Protein AF-A0A916EFY8-F1 (afdb_monomer_lite)

Foldseek 3Di:
DDDDDPPPPPPPPPFKFWWWKQFLDDDIDTDIDGVQVCRLCVSQVEPDKDWAFFDDVPFGKIKIHHPCQVVVVAHFRPLVQLLCCQGVLAPSVDTGGGMMIIGTPVDNDDPVNSVVSSVHRDPQPDVVNLCVLLVVLLVVVLVVVVVVVVPDPPVLVVLAVVAQEAEEEEEQDDPPDPVPVVVPVVPWVFEDEDDPPDAQDERSRTNYYYYYLLCLLSYDQDPLVVLLSHAYEYEYEAVSSSSRDCSCVVPPSSSNSVSSRLLSYPYYHYDDDDDDPPCVVVSVVSVD

Structure (mmCIF, N/CA/C/O backbone):
data_AF-A0A916EFY8-F1
#
_entry.id   AF-A0A916EFY8-F1
#
loop_
_atom_site.group_PDB
_atom_site.id
_atom_site.type_symbol
_atom_site.label_atom_id
_atom_site.label_alt_id
_atom_site.label_comp_id
_atom_site.label_asym_id
_atom_site.label_entity_id
_atom_site.label_seq_id
_atom_site.pdbx_PDB_ins_code
_atom_site.Cartn_x
_atom_site.Cartn_y
_atom_site.Cartn_z
_atom_site.occupancy
_atom_site.B_iso_or_equiv
_atom_site.auth_seq_id
_atom_site.auth_comp_id
_atom_site.auth_asym_id
_atom_site.auth_atom_id
_atom_site.pdbx_PDB_model_num
ATOM 1 N N . MET A 1 1 ? -34.488 -37.946 -18.865 1.00 33.56 1 MET A N 1
ATOM 2 C CA . MET A 1 1 ? -33.241 -37.955 -18.079 1.00 33.56 1 MET A CA 1
ATOM 3 C C . MET A 1 1 ? -33.132 -36.604 -17.420 1.00 33.56 1 MET A C 1
ATOM 5 O O . MET A 1 1 ? -32.864 -35.615 -18.088 1.00 33.56 1 MET A O 1
ATOM 9 N N . GLU A 1 2 ? -33.486 -36.579 -16.144 1.00 28.75 2 GLU A N 1
ATOM 10 C CA . GLU A 1 2 ? -33.281 -35.453 -15.248 1.00 28.75 2 GLU A CA 1
ATOM 11 C C . GLU A 1 2 ? -31.778 -35.284 -15.023 1.00 28.75 2 GLU A C 1
ATOM 13 O O . GLU A 1 2 ? -31.093 -36.241 -14.669 1.00 28.75 2 GLU A O 1
ATOM 18 N N . PHE A 1 3 ? -31.271 -34.071 -15.217 1.00 25.33 3 PHE A N 1
ATOM 19 C CA . PHE A 1 3 ? -30.033 -33.638 -14.582 1.00 25.33 3 PHE A CA 1
ATOM 20 C C . PHE A 1 3 ? -30.380 -32.463 -13.679 1.00 25.33 3 PHE A C 1
ATOM 22 O O . PHE A 1 3 ? -30.379 -31.301 -14.074 1.00 25.33 3 PHE A O 1
ATOM 29 N N . SER A 1 4 ? -30.728 -32.813 -12.446 1.00 27.11 4 SER A N 1
ATOM 30 C CA . SER A 1 4 ? -30.683 -31.923 -11.301 1.00 27.11 4 SER A CA 1
ATOM 31 C C . SER A 1 4 ? -29.230 -31.517 -11.049 1.00 27.11 4 SER A C 1
ATOM 33 O O . SER A 1 4 ? -28.411 -32.349 -10.657 1.00 27.11 4 SER A O 1
ATOM 35 N N . GLN A 1 5 ? -28.908 -30.240 -11.226 1.00 29.47 5 GLN A N 1
ATOM 36 C CA . GLN A 1 5 ? -27.772 -29.631 -10.545 1.00 29.47 5 GLN A CA 1
ATOM 37 C C . GLN A 1 5 ? -28.311 -28.528 -9.644 1.00 29.47 5 GLN A C 1
ATOM 39 O O . GLN A 1 5 ? -28.592 -27.411 -10.072 1.00 29.47 5 GLN A O 1
ATOM 44 N N . ASN A 1 6 ? -28.479 -28.902 -8.375 1.00 25.83 6 ASN A N 1
ATOM 45 C CA . ASN A 1 6 ? -28.563 -27.989 -7.249 1.00 25.83 6 ASN A CA 1
ATOM 46 C C . ASN A 1 6 ? -27.288 -27.138 -7.227 1.00 25.83 6 ASN A C 1
ATOM 48 O O . ASN A 1 6 ? -26.294 -27.511 -6.604 1.00 25.83 6 ASN A O 1
ATOM 52 N N . TYR A 1 7 ? -27.317 -25.985 -7.888 1.00 26.69 7 TYR A N 1
ATOM 53 C CA . TYR A 1 7 ? -26.442 -24.890 -7.508 1.00 26.69 7 TYR A CA 1
ATOM 54 C C . TYR A 1 7 ? -27.005 -24.308 -6.216 1.00 26.69 7 TYR A C 1
ATOM 56 O O . TYR A 1 7 ? -27.878 -23.444 -6.224 1.00 26.69 7 TYR A O 1
ATOM 64 N N . ASN A 1 8 ? -26.502 -24.824 -5.094 1.00 26.14 8 ASN A N 1
ATOM 65 C CA . ASN A 1 8 ? -26.492 -24.090 -3.840 1.00 26.14 8 ASN A CA 1
ATOM 66 C C . ASN A 1 8 ? -25.721 -22.790 -4.090 1.00 26.14 8 ASN A C 1
ATOM 68 O O . ASN A 1 8 ? -24.499 -22.740 -3.956 1.00 26.14 8 ASN A O 1
ATOM 72 N N . SER A 1 9 ? -26.436 -21.737 -4.476 1.00 30.22 9 SER A N 1
ATOM 73 C CA . SER A 1 9 ? -25.975 -20.367 -4.341 1.00 30.22 9 SER A CA 1
ATOM 74 C C . SER A 1 9 ? -25.878 -20.078 -2.846 1.00 30.22 9 SER A C 1
ATOM 76 O O . SER A 1 9 ? -26.808 -19.561 -2.228 1.00 30.22 9 SER A O 1
ATOM 78 N N . GLN A 1 10 ? -24.750 -20.467 -2.248 1.00 30.66 10 GLN A N 1
ATOM 79 C CA . GLN A 1 10 ? -24.273 -19.828 -1.036 1.00 30.66 10 GLN A CA 1
ATOM 80 C C . GLN A 1 10 ? -24.119 -18.349 -1.381 1.00 30.66 10 GLN A C 1
ATOM 82 O O . GLN A 1 10 ? -23.168 -17.936 -2.041 1.00 30.66 10 GLN A O 1
ATOM 87 N N . HIS A 1 11 ? -25.122 -17.566 -0.995 1.00 32.91 11 HIS A N 1
ATOM 88 C CA . HIS A 1 11 ? -24.995 -16.133 -0.843 1.00 32.91 11 HIS A CA 1
ATOM 89 C C . HIS A 1 11 ? -23.829 -15.895 0.117 1.00 32.91 11 HIS A C 1
ATOM 91 O O . HIS A 1 11 ? -23.991 -15.970 1.332 1.00 32.91 11 HIS A O 1
ATOM 97 N N . HIS A 1 12 ? -22.634 -15.650 -0.419 1.00 36.97 12 HIS A N 1
ATOM 98 C CA . HIS A 1 12 ? -21.650 -14.905 0.339 1.00 36.97 12 HIS A CA 1
ATOM 99 C C . HIS A 1 12 ? -22.277 -13.531 0.596 1.00 36.97 12 HIS A C 1
ATOM 101 O O . HIS A 1 12 ? -22.636 -12.825 -0.345 1.00 36.97 12 HIS A O 1
ATOM 107 N N . GLU A 1 13 ? -22.455 -13.177 1.867 1.00 40.25 13 GLU A N 1
ATOM 108 C CA . GLU A 1 13 ? -22.745 -11.816 2.321 1.00 40.25 13 GLU A CA 1
ATOM 109 C C . GLU A 1 13 ? -21.549 -10.910 1.966 1.00 40.25 13 GLU A C 1
ATOM 111 O O . GLU A 1 13 ? -20.755 -10.524 2.818 1.00 40.25 13 GLU A O 1
ATOM 116 N N . THR A 1 14 ? -21.324 -10.640 0.682 1.00 54.56 14 THR A N 1
ATOM 117 C CA . THR A 1 14 ? -20.176 -9.860 0.218 1.00 54.56 14 THR A CA 1
ATOM 118 C C . THR A 1 14 ? -20.504 -8.378 0.271 1.00 54.56 14 THR A C 1
ATOM 120 O O . THR A 1 14 ? -21.367 -7.910 -0.468 1.00 54.56 14 THR A O 1
ATOM 123 N N . GLY A 1 15 ? -19.809 -7.648 1.145 1.00 60.38 15 GLY A N 1
ATOM 124 C CA . GLY A 1 15 ? -19.705 -6.188 1.065 1.00 60.38 15 GLY A CA 1
ATOM 125 C C . GLY A 1 15 ? -19.577 -5.471 2.407 1.00 60.38 15 GLY A C 1
ATOM 126 O O . GLY A 1 15 ? -19.125 -4.334 2.433 1.00 60.38 15 GLY A O 1
ATOM 127 N N . SER A 1 16 ? -19.945 -6.112 3.520 1.00 73.38 16 SER A N 1
ATOM 128 C CA . SER A 1 16 ? -20.096 -5.451 4.821 1.00 73.38 16 SER A CA 1
ATOM 129 C C . SER A 1 16 ? -18.935 -5.743 5.779 1.00 73.38 16 SER A C 1
ATOM 131 O O . SER A 1 16 ? -18.743 -6.881 6.205 1.00 73.38 16 SER A O 1
ATOM 133 N N . TYR A 1 17 ? -18.181 -4.707 6.148 1.00 84.12 17 TYR A N 1
ATOM 134 C CA . TYR A 1 17 ? -17.017 -4.775 7.032 1.00 84.12 17 TYR A CA 1
ATOM 135 C C . TYR A 1 17 ? -17.321 -4.116 8.375 1.00 84.12 17 TYR A C 1
ATOM 137 O O . TYR A 1 17 ? -17.943 -3.054 8.434 1.00 84.12 17 TYR A O 1
ATOM 145 N N . GLN A 1 18 ? -16.865 -4.725 9.471 1.00 91.19 18 GLN A N 1
ATOM 146 C CA . GLN A 1 18 ? -16.931 -4.095 10.787 1.00 91.19 18 GLN A CA 1
ATOM 147 C C . GLN A 1 18 ? -15.640 -3.319 11.050 1.00 91.19 18 GLN A C 1
ATOM 149 O O . GLN A 1 18 ? -14.559 -3.898 11.090 1.00 91.19 18 GLN A O 1
ATOM 154 N N . GLY A 1 19 ? -15.778 -2.019 11.281 1.00 92.38 19 GLY A N 1
ATOM 155 C CA . GLY A 1 19 ? -14.682 -1.115 11.594 1.00 92.38 19 GLY A CA 1
ATOM 156 C C . GLY A 1 19 ? -14.942 -0.285 12.836 1.00 92.38 19 GLY A C 1
ATOM 157 O O . GLY A 1 19 ? -15.934 -0.456 13.548 1.00 92.38 19 GLY A O 1
ATOM 158 N N . ILE A 1 20 ? -14.044 0.663 13.074 1.00 96.00 20 ILE A N 1
ATOM 159 C CA . ILE A 1 20 ? -14.150 1.630 14.156 1.00 96.00 20 ILE A CA 1
ATOM 160 C C . ILE A 1 20 ? -14.111 3.030 13.567 1.00 96.00 20 ILE A C 1
ATOM 162 O O . ILE A 1 20 ? -13.110 3.461 13.002 1.00 96.00 20 ILE A O 1
ATOM 166 N N . PHE A 1 21 ? -15.203 3.762 13.742 1.00 95.62 21 PHE A N 1
ATOM 167 C CA . PHE A 1 21 ? -15.242 5.189 13.479 1.00 95.62 21 PHE A CA 1
ATOM 168 C C . PHE A 1 21 ? -14.626 5.940 14.654 1.00 95.62 21 PHE A C 1
ATOM 170 O O . PHE A 1 21 ? -15.070 5.795 15.796 1.00 95.62 21 PHE A O 1
ATOM 177 N N . ILE A 1 22 ? -13.613 6.749 14.372 1.00 95.75 22 ILE A N 1
ATOM 178 C CA . ILE A 1 22 ? -12.896 7.561 15.349 1.00 95.75 22 ILE A CA 1
ATOM 179 C C . ILE A 1 22 ? -13.183 9.028 15.012 1.00 95.75 22 ILE A C 1
ATOM 181 O O . ILE A 1 22 ? -12.513 9.603 14.146 1.00 95.75 22 ILE A O 1
ATOM 185 N N . PRO A 1 23 ? -14.184 9.653 15.657 1.00 94.12 23 PRO A N 1
ATOM 186 C CA . PRO A 1 23 ? -14.470 11.053 15.401 1.00 94.12 23 PRO A CA 1
ATOM 187 C C . PRO A 1 23 ? -13.336 11.936 15.932 1.00 94.12 23 PRO A C 1
ATOM 189 O O . PRO A 1 23 ? -12.684 11.593 16.921 1.00 94.12 23 PRO A O 1
ATOM 192 N N . HIS A 1 24 ? -13.141 13.109 15.329 1.00 90.69 24 HIS A N 1
ATOM 193 C CA . HIS A 1 24 ? -12.179 14.096 15.839 1.00 90.69 24 HIS A CA 1
ATOM 194 C C . HIS A 1 24 ? -12.526 14.564 17.269 1.00 90.69 24 HIS A C 1
ATOM 196 O O . HIS A 1 24 ? -11.661 15.021 18.012 1.00 90.69 24 HIS A O 1
ATOM 202 N N . SER A 1 25 ? -13.803 14.462 17.654 1.00 88.00 25 SER A N 1
ATOM 203 C CA . SER A 1 25 ? -14.320 14.765 18.986 1.00 88.00 25 SER A CA 1
ATOM 204 C C . SER A 1 25 ? -15.357 13.722 19.398 1.00 88.00 25 SER A C 1
ATOM 206 O O . SER A 1 25 ? -16.266 13.399 18.636 1.00 88.00 25 SER A O 1
ATOM 208 N N . GLY A 1 26 ? -15.235 13.200 20.617 1.00 90.56 26 GLY A N 1
ATOM 209 C CA . GLY A 1 26 ? -16.123 12.172 21.156 1.00 90.56 26 GLY A CA 1
ATOM 210 C C . GLY A 1 26 ? -15.470 10.795 21.257 1.00 90.56 26 GLY A C 1
ATOM 211 O O . GLY A 1 26 ? -14.249 10.653 21.228 1.00 90.56 26 GLY A O 1
ATOM 212 N N . LYS A 1 27 ? -16.301 9.768 21.457 1.00 93.06 27 LYS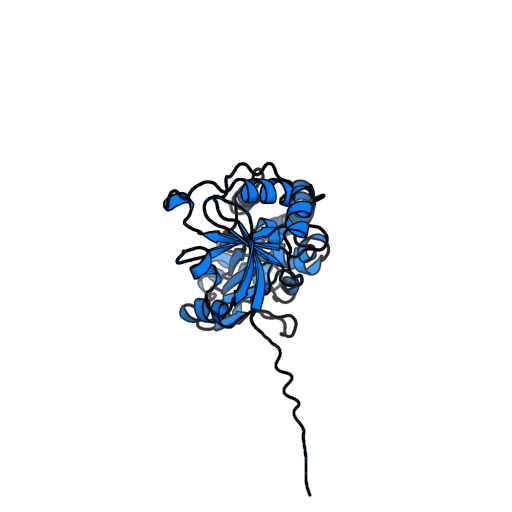 A N 1
ATOM 213 C CA . LYS A 1 27 ? -15.841 8.390 21.675 1.00 93.06 27 LYS A CA 1
ATOM 214 C C . LYS A 1 27 ? -15.803 7.609 20.357 1.00 93.06 27 LYS A C 1
ATOM 216 O O . LYS A 1 27 ? -16.748 7.749 19.578 1.00 93.06 27 LYS A O 1
ATOM 221 N N . PRO A 1 28 ? -14.784 6.755 20.139 1.00 96.31 28 PRO A N 1
ATOM 222 C CA . PRO A 1 28 ? -14.781 5.798 19.039 1.00 96.31 28 PRO A CA 1
ATOM 223 C C . PRO A 1 28 ? -15.997 4.869 19.085 1.00 96.31 28 PRO A C 1
ATOM 225 O O . PRO A 1 28 ? -16.459 4.497 20.167 1.00 96.31 28 PRO A O 1
ATOM 228 N N . GLN A 1 29 ? -16.504 4.486 17.916 1.00 96.38 29 GLN A N 1
ATOM 229 C CA . GLN A 1 29 ? -17.709 3.669 17.771 1.00 96.38 29 GLN A CA 1
ATOM 230 C C . GLN A 1 29 ? -17.449 2.514 16.814 1.00 96.38 29 GLN A C 1
ATOM 232 O O . GLN A 1 29 ? -16.903 2.721 15.733 1.00 96.38 29 GLN A O 1
ATOM 237 N N . VAL A 1 30 ? -17.872 1.308 17.195 1.00 96.50 30 VAL A N 1
ATOM 238 C CA . VAL A 1 30 ? -17.912 0.178 16.261 1.00 96.50 30 VAL A CA 1
ATOM 239 C C . VAL A 1 30 ? -19.019 0.448 15.261 1.00 96.50 30 VAL A C 1
ATOM 241 O O . VAL A 1 30 ? -20.141 0.771 15.652 1.00 96.50 30 VAL A O 1
ATOM 244 N N . ILE A 1 31 ? -18.697 0.325 13.982 1.00 94.00 31 ILE A N 1
ATOM 245 C CA . ILE A 1 31 ? -19.655 0.518 12.906 1.00 94.00 31 ILE A CA 1
ATOM 246 C C . ILE A 1 31 ? -19.501 -0.567 11.856 1.00 94.00 31 ILE A C 1
ATOM 248 O O . ILE A 1 31 ? -18.467 -1.222 11.749 1.00 94.00 31 ILE A O 1
ATOM 252 N N . THR A 1 32 ? -20.546 -0.720 11.062 1.00 91.12 32 THR A N 1
ATOM 253 C CA . THR A 1 32 ? -20.564 -1.593 9.901 1.00 91.12 32 THR A CA 1
ATOM 254 C C . THR A 1 32 ? -20.607 -0.721 8.655 1.00 91.12 32 THR A C 1
ATOM 256 O O . THR A 1 32 ? -21.389 0.228 8.601 1.00 91.12 32 THR A O 1
ATOM 259 N N . ILE A 1 33 ? -19.736 -1.004 7.694 1.00 86.12 33 ILE A N 1
ATOM 260 C CA . ILE A 1 33 ? -19.564 -0.226 6.470 1.00 86.12 33 ILE A CA 1
ATOM 261 C C . ILE A 1 33 ? -19.643 -1.153 5.283 1.00 86.12 33 ILE A C 1
ATOM 263 O O . ILE A 1 33 ? -18.949 -2.167 5.245 1.00 86.12 33 ILE A O 1
ATOM 267 N N . ASN A 1 34 ? -20.435 -0.762 4.292 1.00 83.06 34 ASN A N 1
ATOM 268 C CA . ASN A 1 34 ? -20.358 -1.376 2.989 1.00 83.06 34 ASN A CA 1
ATOM 269 C C . ASN A 1 34 ? -19.399 -0.581 2.092 1.00 83.06 34 ASN A C 1
ATOM 271 O O . ASN A 1 34 ? -19.669 0.553 1.688 1.00 83.06 34 ASN A O 1
ATOM 275 N N . ILE A 1 35 ? -18.238 -1.173 1.807 1.00 71.56 35 ILE A N 1
ATOM 276 C CA . ILE A 1 35 ? -17.199 -0.510 1.007 1.00 71.56 35 ILE A CA 1
ATOM 277 C C . ILE A 1 35 ? -17.699 -0.287 -0.428 1.00 71.56 35 ILE A C 1
ATOM 279 O O . ILE A 1 35 ? -17.436 0.764 -1.003 1.00 71.56 35 ILE A O 1
ATOM 283 N N . GLU A 1 36 ? -18.507 -1.207 -0.964 1.00 69.62 36 GLU A N 1
ATOM 284 C CA . GLU A 1 36 ? -19.041 -1.143 -2.331 1.00 69.62 36 GLU A CA 1
ATOM 285 C C . GLU A 1 36 ? -20.135 -0.080 -2.521 1.00 69.62 36 GLU A C 1
ATOM 287 O O . GLU A 1 36 ? -20.531 0.209 -3.649 1.00 69.62 36 GLU A O 1
ATOM 292 N N . SER A 1 37 ? -20.651 0.515 -1.440 1.00 74.31 37 SER A N 1
ATOM 293 C CA . SER A 1 37 ? -21.688 1.548 -1.505 1.00 74.31 37 SER A CA 1
ATOM 294 C C . SER A 1 37 ? -21.167 2.963 -1.263 1.00 74.31 37 SER A C 1
ATOM 296 O O . SER A 1 37 ? -21.967 3.860 -1.013 1.00 74.31 37 SER A O 1
ATOM 298 N N . ASN A 1 38 ? -19.860 3.231 -1.345 1.00 75.56 38 ASN A N 1
ATOM 299 C CA . ASN A 1 38 ? -19.289 4.545 -1.001 1.00 75.56 38 ASN A CA 1
ATOM 300 C C . ASN A 1 38 ? -19.600 4.986 0.450 1.00 75.56 38 ASN A C 1
ATOM 302 O O . ASN A 1 38 ? -19.655 6.184 0.751 1.00 75.56 38 ASN A O 1
ATOM 306 N N . ASP A 1 39 ? -19.823 4.041 1.370 1.00 83.06 39 ASP A N 1
ATOM 307 C CA . ASP A 1 39 ? -20.150 4.367 2.763 1.00 83.06 39 ASP A CA 1
ATOM 308 C C . ASP A 1 39 ? -18.990 5.070 3.471 1.00 83.06 39 ASP A C 1
ATOM 310 O O . ASP A 1 39 ? -19.234 5.935 4.308 1.00 83.06 39 ASP A O 1
ATOM 314 N N . ILE A 1 40 ? -17.740 4.759 3.106 1.00 83.12 40 ILE A N 1
ATOM 315 C CA . ILE A 1 40 ? -16.542 5.407 3.661 1.00 83.12 40 ILE A CA 1
ATOM 316 C C . ILE A 1 40 ? -16.609 6.921 3.431 1.00 83.12 40 ILE A C 1
ATOM 318 O O . ILE A 1 40 ? -16.579 7.689 4.390 1.00 83.12 40 ILE A O 1
ATOM 322 N N . ARG A 1 41 ? -16.807 7.351 2.178 1.00 83.50 41 ARG A N 1
ATOM 323 C CA . ARG A 1 41 ? -16.919 8.772 1.802 1.00 83.50 41 ARG A CA 1
ATOM 324 C C . ARG A 1 41 ? -18.052 9.472 2.539 1.00 83.50 41 ARG A C 1
ATOM 326 O O . ARG A 1 41 ? -17.869 10.544 3.108 1.00 83.50 41 ARG A O 1
ATOM 333 N N . ARG A 1 42 ? -19.221 8.826 2.599 1.00 85.88 42 ARG A N 1
ATOM 334 C CA . ARG A 1 42 ? -20.388 9.352 3.322 1.00 85.88 42 ARG A CA 1
ATOM 335 C C . ARG A 1 42 ? -20.129 9.470 4.820 1.00 85.88 42 ARG A C 1
ATOM 337 O O . ARG A 1 42 ? -20.566 10.437 5.437 1.00 85.88 42 ARG A O 1
ATOM 344 N N . LYS A 1 43 ? -19.419 8.508 5.413 1.00 88.50 43 LYS A N 1
ATOM 345 C CA . LYS A 1 43 ? -19.141 8.491 6.850 1.00 88.50 43 LYS A CA 1
ATOM 346 C C . LYS A 1 43 ? -18.071 9.500 7.252 1.00 88.50 43 LYS A C 1
ATOM 348 O O . LYS A 1 43 ? -18.184 10.100 8.319 1.00 88.50 43 LYS A O 1
ATOM 353 N N . LEU A 1 44 ? -17.062 9.682 6.407 1.00 88.12 44 LEU A N 1
ATOM 354 C CA . LEU A 1 44 ? -16.004 10.670 6.602 1.00 88.12 44 LEU A CA 1
ATOM 355 C C . LEU A 1 44 ? -16.422 12.079 6.158 1.00 88.12 44 LEU A C 1
ATOM 357 O O . LEU A 1 44 ? -15.784 13.045 6.563 1.00 88.12 44 LEU A O 1
ATOM 361 N N . ASN A 1 45 ? -17.535 12.197 5.423 1.00 85.88 45 ASN A N 1
ATOM 362 C CA . ASN A 1 45 ? -18.033 13.434 4.823 1.00 85.88 45 ASN A CA 1
ATOM 363 C C . ASN A 1 45 ? -17.003 14.079 3.880 1.00 85.88 45 ASN A C 1
ATOM 365 O O . ASN A 1 45 ? -16.708 15.270 3.979 1.00 85.88 45 ASN A O 1
ATOM 369 N N . CYS A 1 46 ? -16.451 13.273 2.972 1.00 77.56 46 CYS A N 1
ATOM 370 C CA . CYS A 1 46 ? -15.434 13.690 2.012 1.00 77.56 46 CYS A CA 1
ATOM 371 C C . CYS A 1 46 ? -15.766 13.227 0.583 1.00 77.56 46 CYS A C 1
ATOM 373 O O . CYS A 1 46 ? -16.485 12.246 0.376 1.00 77.56 46 CYS A O 1
ATOM 375 N N . GLU A 1 47 ? -15.251 13.949 -0.415 1.00 69.06 47 GLU A N 1
ATOM 376 C CA . GLU A 1 47 ? -15.406 13.591 -1.835 1.00 69.06 47 GLU A CA 1
ATOM 377 C C . GLU A 1 47 ? -14.433 12.482 -2.255 1.00 69.06 47 GLU A C 1
ATOM 379 O O . GLU A 1 47 ? -14.773 11.611 -3.063 1.00 69.06 47 GLU A O 1
ATOM 384 N N . LEU A 1 48 ? -13.244 12.492 -1.655 1.00 61.75 48 LEU A N 1
ATOM 385 C CA . LEU A 1 48 ? -12.173 11.527 -1.828 1.00 61.75 48 LEU A CA 1
ATOM 386 C C . LEU A 1 48 ? -11.713 11.068 -0.440 1.00 61.75 48 LEU A C 1
ATOM 388 O O . LEU A 1 48 ? -11.718 11.835 0.521 1.00 61.75 48 LEU A O 1
ATOM 392 N N . SER A 1 49 ? -11.393 9.784 -0.317 1.00 65.75 49 SER A N 1
ATOM 393 C CA . SER A 1 49 ? -10.893 9.203 0.927 1.00 65.75 49 SER A CA 1
ATOM 394 C C . SER A 1 49 ? -9.580 8.508 0.630 1.00 65.75 49 SER A C 1
ATOM 396 O O . SER A 1 49 ? -9.578 7.540 -0.139 1.00 65.75 49 SER A O 1
ATOM 398 N N . ASP A 1 50 ? -8.503 8.998 1.233 1.00 62.19 50 ASP A N 1
ATOM 399 C CA . ASP A 1 50 ? -7.239 8.275 1.261 1.00 62.19 50 ASP A CA 1
ATOM 400 C C . ASP A 1 50 ? -7.241 7.291 2.435 1.00 62.19 50 ASP A C 1
ATOM 402 O O . ASP A 1 50 ? -8.167 7.261 3.258 1.00 62.19 50 ASP A O 1
ATOM 406 N N . HIS A 1 51 ? -6.225 6.448 2.490 1.00 67.75 51 HIS A N 1
ATOM 407 C CA . HIS A 1 51 ? -6.002 5.537 3.590 1.00 67.75 51 HIS A CA 1
ATOM 408 C C . HIS A 1 51 ? -4.524 5.479 3.975 1.00 67.75 51 HIS A C 1
ATOM 410 O O . HIS A 1 51 ? -3.661 5.956 3.249 1.00 67.75 51 HIS A O 1
ATOM 416 N N . VAL A 1 52 ? -4.270 4.950 5.168 1.00 67.50 52 VAL A N 1
ATOM 417 C CA . VAL A 1 52 ? -2.944 4.639 5.688 1.00 67.50 52 VAL A CA 1
ATOM 418 C C . VAL A 1 52 ? -2.970 3.204 6.190 1.00 67.50 52 VAL A C 1
ATOM 420 O O . VAL A 1 52 ? -3.760 2.873 7.083 1.00 67.50 52 VAL A O 1
ATOM 423 N N . THR A 1 53 ? -2.101 2.348 5.665 1.00 70.88 53 THR A N 1
ATOM 424 C CA . THR A 1 53 ? -1.887 1.012 6.225 1.00 70.88 53 THR A CA 1
ATOM 425 C C . THR A 1 53 ? -1.090 1.108 7.523 1.00 70.88 53 THR A C 1
ATOM 427 O O . THR A 1 53 ? 0.018 1.647 7.559 1.00 70.88 53 THR A O 1
ATOM 430 N N . LEU A 1 54 ? -1.644 0.562 8.608 1.00 73.75 54 LEU A N 1
ATOM 431 C CA . LEU A 1 54 ? -0.978 0.501 9.906 1.00 73.75 54 LEU A CA 1
ATOM 432 C C . LEU A 1 54 ? -0.505 -0.916 10.205 1.00 73.75 54 LEU A C 1
ATOM 434 O O . LEU A 1 54 ? -1.234 -1.895 10.039 1.00 73.75 54 LEU A O 1
ATOM 438 N N . TRP A 1 55 ? 0.710 -1.007 10.731 1.00 68.06 55 TRP A N 1
ATOM 439 C CA . TRP A 1 55 ? 1.329 -2.277 11.070 1.00 68.06 55 TRP A CA 1
ATOM 440 C C . TRP A 1 55 ? 1.069 -2.596 12.534 1.00 68.06 55 TRP A C 1
ATOM 442 O O . TRP A 1 55 ? 1.460 -1.857 13.428 1.00 68.06 55 TRP A O 1
ATOM 452 N N . ALA A 1 56 ? 0.406 -3.714 12.801 1.00 74.94 56 ALA A N 1
ATOM 453 C CA . ALA A 1 56 ? 0.267 -4.240 14.149 1.00 74.94 56 ALA A CA 1
ATOM 454 C C . ALA A 1 56 ? 0.265 -5.763 14.085 1.00 74.94 56 ALA A C 1
ATOM 456 O O . ALA A 1 56 ? -0.410 -6.357 13.247 1.00 74.94 56 ALA A O 1
ATOM 457 N N . LYS A 1 57 ? 1.019 -6.418 14.975 1.00 71.38 57 LYS A N 1
ATOM 458 C CA . LYS A 1 57 ? 1.149 -7.878 14.956 1.00 71.38 57 LYS A CA 1
ATOM 459 C C . LYS A 1 57 ? -0.226 -8.546 15.017 1.00 71.38 57 LYS A C 1
ATOM 461 O O . LYS A 1 57 ? -0.966 -8.381 15.986 1.00 71.38 57 LYS A O 1
ATOM 466 N N . GLY A 1 58 ? -0.528 -9.338 13.991 1.00 73.81 58 GLY A N 1
ATOM 467 C CA . GLY A 1 58 ? -1.794 -10.049 13.867 1.00 73.81 58 GLY A CA 1
ATOM 468 C C . GLY A 1 58 ? -2.975 -9.174 13.451 1.00 73.81 58 GLY A C 1
ATOM 469 O O . GLY A 1 58 ? -4.097 -9.609 13.669 1.00 73.81 58 GLY A O 1
ATOM 470 N N . TYR A 1 59 ? -2.768 -7.982 12.898 1.00 78.56 59 TYR A N 1
ATOM 471 C CA . TYR A 1 59 ? -3.827 -7.166 12.300 1.00 78.56 59 TYR A CA 1
ATOM 472 C C . TYR A 1 59 ? -3.419 -6.695 10.903 1.00 78.56 59 TYR A C 1
ATOM 474 O O . TYR A 1 59 ? -2.230 -6.536 10.622 1.00 78.56 59 TYR A O 1
ATOM 482 N N . LYS A 1 60 ? -4.417 -6.426 10.062 1.00 77.38 60 LYS A N 1
ATOM 483 C CA . LYS A 1 60 ? -4.282 -5.838 8.726 1.00 77.38 60 LYS A CA 1
ATOM 484 C C . LYS A 1 60 ? -5.070 -4.536 8.681 1.00 77.38 60 LYS A C 1
ATOM 486 O O . LYS A 1 60 ? -6.186 -4.466 8.178 1.00 77.38 60 LYS A O 1
ATOM 491 N N . LEU A 1 61 ? -4.514 -3.509 9.314 1.00 82.38 61 LEU A N 1
ATOM 492 C CA . LEU A 1 61 ? -5.246 -2.279 9.591 1.00 82.38 61 LEU A CA 1
ATOM 493 C C . LEU A 1 61 ? -5.155 -1.300 8.421 1.00 82.38 61 LEU A C 1
ATOM 495 O O . LEU A 1 61 ? -4.062 -0.893 8.037 1.00 82.38 61 LEU A O 1
ATOM 499 N N . CYS A 1 62 ? -6.306 -0.832 7.948 1.00 80.94 62 CYS A N 1
ATOM 500 C CA . CYS A 1 62 ? -6.423 0.310 7.047 1.00 80.94 62 CYS A CA 1
ATOM 501 C C . CYS A 1 62 ? -7.136 1.458 7.761 1.00 80.94 62 CYS A C 1
ATOM 503 O O . CYS A 1 62 ? -8.235 1.295 8.294 1.00 80.94 62 CYS A O 1
ATOM 505 N N . LEU A 1 63 ? -6.524 2.633 7.752 1.00 85.06 63 LEU A N 1
ATOM 506 C CA . LEU A 1 63 ? -7.054 3.847 8.354 1.00 85.06 63 LEU A CA 1
ATOM 507 C C . LEU A 1 63 ? -7.466 4.809 7.248 1.00 85.06 63 LEU A C 1
ATOM 509 O O . LEU A 1 63 ? -6.603 5.369 6.598 1.00 85.06 63 LEU A O 1
ATOM 513 N N . PHE A 1 64 ? -8.761 5.022 7.040 1.00 85.69 64 PHE A N 1
ATOM 514 C CA . PHE A 1 64 ? -9.283 5.948 6.037 1.00 85.69 64 PHE A CA 1
ATOM 515 C C . PHE A 1 64 ? -9.460 7.358 6.604 1.00 85.69 64 PHE A C 1
ATOM 517 O O . PHE A 1 64 ? -10.018 7.526 7.696 1.00 85.69 64 PHE A O 1
ATOM 524 N N . CYS A 1 65 ? -9.040 8.359 5.834 1.00 85.00 65 CYS A N 1
ATOM 525 C CA . CYS A 1 65 ? -9.084 9.776 6.184 1.00 85.00 65 CYS A CA 1
ATOM 526 C C . CYS A 1 65 ? -9.534 10.653 5.002 1.00 85.00 65 CYS A C 1
ATOM 528 O O . CYS A 1 65 ? -9.605 10.205 3.858 1.00 85.00 65 CYS A O 1
ATOM 530 N N . ASP A 1 66 ? -9.890 11.904 5.299 1.00 82.69 66 ASP A N 1
ATOM 531 C CA . ASP A 1 66 ? -10.144 12.929 4.281 1.00 82.69 66 ASP A CA 1
ATOM 532 C C . ASP A 1 66 ? -8.796 13.437 3.745 1.00 82.69 66 ASP A C 1
ATOM 534 O O . ASP A 1 66 ? -7.987 13.983 4.495 1.00 82.69 66 ASP A O 1
ATOM 538 N N . ASP A 1 67 ? -8.557 13.243 2.452 1.00 73.06 67 ASP A N 1
ATOM 539 C CA . ASP A 1 67 ? -7.305 13.579 1.763 1.00 73.06 67 ASP A CA 1
ATOM 540 C C . ASP A 1 67 ? -7.029 15.089 1.698 1.00 73.06 67 ASP A C 1
ATOM 542 O O . ASP A 1 67 ? -5.887 15.527 1.587 1.00 73.06 67 ASP A O 1
ATOM 546 N N . SER A 1 68 ? -8.075 15.897 1.836 1.00 77.69 68 SER A N 1
ATOM 547 C CA . SER A 1 68 ? -8.024 17.360 1.827 1.00 77.69 68 SER A CA 1
ATOM 548 C C . SER A 1 68 ? -8.240 17.943 3.225 1.00 77.69 68 SER A C 1
ATOM 550 O O . SER A 1 68 ? -8.568 19.121 3.375 1.00 77.69 68 SER A O 1
ATOM 552 N N . ALA A 1 69 ? -8.051 17.137 4.278 1.00 81.62 69 ALA A N 1
ATOM 553 C CA . ALA A 1 69 ? -8.264 17.555 5.663 1.00 81.62 69 ALA A CA 1
ATOM 554 C C . ALA A 1 69 ? -7.441 18.791 6.061 1.00 81.62 69 ALA A C 1
ATOM 556 O O . ALA A 1 69 ? -7.937 19.633 6.815 1.00 81.62 69 ALA A O 1
ATOM 557 N N . VAL A 1 70 ? -6.215 18.907 5.541 1.00 78.88 70 VAL A N 1
ATOM 558 C CA . VAL A 1 70 ? -5.328 20.056 5.776 1.00 78.88 70 VAL A CA 1
ATOM 559 C C . VAL A 1 70 ? -5.896 21.311 5.115 1.00 78.88 70 VAL A C 1
ATOM 561 O O . VAL A 1 70 ? -6.116 22.310 5.797 1.00 78.88 70 VAL A O 1
ATOM 564 N N . ASP A 1 71 ? -6.226 21.239 3.824 1.00 81.62 71 ASP A N 1
ATOM 565 C CA . ASP A 1 71 ? -6.775 22.364 3.052 1.00 81.62 71 ASP A CA 1
ATOM 566 C C . ASP A 1 71 ? -8.116 22.851 3.617 1.00 81.62 71 ASP A C 1
ATOM 568 O O . ASP A 1 71 ? -8.398 24.049 3.684 1.00 81.62 71 ASP A O 1
ATOM 572 N N . LYS A 1 72 ? -8.937 21.910 4.090 1.00 83.81 72 LYS A N 1
ATOM 573 C CA . LYS A 1 72 ? -10.220 22.168 4.756 1.00 83.81 72 LYS A CA 1
ATOM 574 C C . LYS A 1 72 ? -10.068 22.668 6.195 1.00 83.81 72 LYS A C 1
ATOM 576 O O . LYS A 1 72 ? -11.078 22.973 6.828 1.00 83.81 72 LYS A O 1
ATOM 581 N N . ASN A 1 73 ? -8.846 22.739 6.730 1.00 86.25 73 ASN A N 1
ATOM 582 C CA . ASN A 1 73 ? -8.557 23.073 8.125 1.00 86.25 73 ASN A CA 1
ATOM 583 C C . ASN A 1 73 ? -9.377 22.236 9.124 1.00 86.25 73 ASN A C 1
ATOM 585 O O . ASN A 1 73 ? -9.917 22.753 10.107 1.00 86.25 73 ASN A O 1
ATOM 589 N N . LEU A 1 74 ? -9.489 20.927 8.877 1.00 89.12 74 LEU A N 1
ATOM 590 C CA . LEU A 1 74 ? -10.252 20.041 9.748 1.00 89.12 74 LEU A CA 1
ATOM 591 C C . LEU A 1 74 ? -9.620 19.949 11.151 1.00 89.12 74 LEU A C 1
ATOM 593 O O . LEU A 1 74 ? -8.401 20.063 11.322 1.00 89.12 74 LEU A O 1
ATOM 597 N N . PRO A 1 75 ? -10.430 19.727 12.198 1.00 91.94 75 PRO A N 1
ATOM 598 C CA . PRO A 1 75 ? -9.934 19.613 13.564 1.00 91.94 75 PRO A CA 1
ATOM 599 C C . PRO A 1 75 ? -9.004 18.409 13.741 1.00 91.94 75 PRO A C 1
ATOM 601 O O . PRO A 1 75 ? -9.190 17.358 13.132 1.00 91.94 75 PRO A O 1
ATOM 604 N N . LYS A 1 76 ? -8.024 18.548 14.635 1.00 92.06 76 LYS A N 1
ATOM 605 C CA . LYS A 1 76 ? -7.056 17.495 14.970 1.00 92.06 76 LYS A CA 1
ATOM 606 C C . LYS A 1 76 ? -7.748 16.277 15.592 1.00 92.06 76 LYS A C 1
ATOM 608 O O . LYS A 1 76 ? -8.629 16.431 16.435 1.00 92.06 76 LYS A O 1
ATOM 613 N N . ASN A 1 77 ? -7.288 15.080 15.240 1.00 92.19 77 ASN A N 1
ATOM 614 C CA . ASN A 1 77 ? -7.758 13.807 15.777 1.00 92.19 77 ASN A CA 1
ATOM 615 C C . ASN A 1 77 ? -6.680 13.181 16.687 1.00 92.19 77 ASN A C 1
ATOM 617 O O . ASN A 1 77 ? -5.765 12.505 16.202 1.00 92.19 77 ASN A O 1
ATOM 621 N N . PRO A 1 78 ? -6.743 13.404 18.015 1.00 88.12 78 PRO A N 1
ATOM 622 C CA . PRO A 1 78 ? -5.668 13.017 18.929 1.00 88.12 78 PRO A CA 1
ATOM 623 C C . PRO A 1 78 ? -5.563 11.502 19.124 1.00 88.12 78 PRO A C 1
ATOM 625 O O . PRO A 1 78 ? -4.460 10.981 19.274 1.00 88.12 78 PRO A O 1
ATOM 628 N N . ILE A 1 79 ? -6.695 10.785 19.104 1.00 90.19 79 ILE A N 1
ATOM 629 C CA . ILE A 1 79 ? -6.712 9.320 19.222 1.00 90.19 79 ILE A CA 1
ATOM 630 C C . ILE A 1 79 ? -5.977 8.718 18.032 1.00 90.19 79 ILE A C 1
ATOM 632 O O . ILE A 1 79 ? -5.084 7.898 18.215 1.00 90.19 79 ILE A O 1
ATOM 636 N N . THR A 1 80 ? -6.320 9.173 16.829 1.00 89.31 80 THR A N 1
ATOM 637 C CA . THR A 1 80 ? -5.722 8.661 15.599 1.00 89.31 80 THR A CA 1
ATOM 638 C C . THR A 1 80 ? -4.250 9.033 15.493 1.00 89.31 80 THR A C 1
ATOM 640 O O . THR A 1 80 ? -3.431 8.167 15.220 1.00 89.31 80 THR A O 1
ATOM 643 N N . THR A 1 81 ? -3.890 10.284 15.787 1.00 86.19 81 THR A N 1
ATOM 644 C CA . THR A 1 81 ? -2.484 10.725 15.768 1.00 86.19 81 THR A CA 1
ATOM 645 C C . THR A 1 81 ? -1.622 9.850 16.683 1.00 86.19 81 THR A C 1
ATOM 647 O O . THR A 1 81 ? -0.554 9.388 16.291 1.00 86.19 81 THR A O 1
ATOM 650 N N . ARG A 1 82 ? -2.119 9.540 17.887 1.00 84.81 82 ARG A N 1
ATOM 651 C CA . ARG A 1 82 ? -1.428 8.642 18.816 1.00 84.81 82 ARG A CA 1
ATOM 652 C C . ARG A 1 82 ? -1.413 7.189 18.335 1.00 84.81 82 ARG A C 1
ATOM 654 O O . ARG A 1 82 ? -0.403 6.521 18.520 1.00 84.81 82 ARG A O 1
ATOM 661 N N . LEU A 1 83 ? -2.497 6.699 17.730 1.00 87.00 83 LEU A N 1
ATOM 662 C CA . LEU A 1 83 ? -2.543 5.359 17.139 1.00 87.00 83 LEU A CA 1
ATOM 663 C C . LEU A 1 83 ? -1.464 5.202 16.062 1.00 87.00 83 LEU A C 1
ATOM 665 O O . LEU A 1 83 ? -0.720 4.230 16.099 1.00 87.00 83 LEU A O 1
ATOM 669 N N . ILE A 1 84 ? -1.346 6.173 15.152 1.00 81.00 84 ILE A N 1
ATOM 670 C CA . ILE A 1 84 ? -0.318 6.158 14.108 1.00 81.00 84 ILE A CA 1
ATOM 671 C C . ILE A 1 84 ? 1.069 6.242 14.729 1.00 81.00 84 ILE A C 1
ATOM 673 O O . ILE A 1 84 ? 1.894 5.406 14.408 1.00 81.00 84 ILE A O 1
ATOM 677 N N . SER A 1 85 ? 1.323 7.170 15.655 1.00 77.00 85 SER A N 1
ATOM 678 C CA . SER A 1 85 ? 2.631 7.272 16.321 1.00 77.00 85 SER A CA 1
ATOM 679 C C . SER A 1 85 ? 3.053 5.959 16.997 1.00 77.00 85 SER A C 1
ATOM 681 O O . SER A 1 85 ? 4.205 5.544 16.895 1.00 77.00 85 SER A O 1
ATOM 683 N N . ASN A 1 86 ? 2.111 5.260 17.631 1.00 77.56 86 ASN A N 1
ATOM 684 C CA . ASN A 1 86 ? 2.364 3.963 18.248 1.00 77.56 86 ASN A CA 1
ATOM 685 C C . ASN A 1 86 ? 2.627 2.846 17.223 1.00 77.56 86 ASN A C 1
ATOM 687 O O . ASN A 1 86 ? 3.471 1.978 17.460 1.00 77.56 86 ASN A O 1
ATOM 691 N N . LEU A 1 87 ? 1.872 2.844 16.116 1.00 76.81 87 LEU A N 1
ATOM 692 C CA . LEU A 1 87 ? 1.855 1.754 15.139 1.00 76.81 87 LEU A CA 1
ATOM 693 C C . LEU A 1 87 ? 2.827 1.929 13.962 1.00 76.81 87 LEU A C 1
ATOM 695 O O . LEU A 1 87 ? 3.212 0.954 13.325 1.00 76.81 87 LEU A O 1
ATOM 699 N N . SER A 1 88 ? 3.273 3.150 13.683 1.00 65.06 88 SER A N 1
ATOM 700 C CA . SER A 1 88 ? 4.281 3.429 12.658 1.00 65.06 88 SER A CA 1
ATOM 701 C C . SER A 1 88 ? 5.700 3.151 13.158 1.00 65.06 88 SER A C 1
ATOM 703 O O . SER A 1 88 ? 6.616 2.965 12.357 1.00 65.06 88 SER A O 1
ATOM 705 N N . GLY A 1 89 ? 5.916 3.109 14.479 1.00 55.91 89 GLY A N 1
ATOM 706 C CA . GLY A 1 89 ? 7.249 2.947 15.068 1.00 55.91 89 GLY A CA 1
ATOM 707 C C . GLY A 1 89 ? 8.202 4.109 14.752 1.00 55.91 89 GLY A C 1
ATOM 708 O O . GLY A 1 89 ? 9.415 3.954 14.865 1.00 55.91 89 GLY A O 1
ATOM 709 N N . MET A 1 90 ? 7.666 5.257 14.324 1.00 50.78 90 MET A N 1
ATOM 710 C CA . MET A 1 90 ? 8.410 6.466 13.963 1.00 50.78 90 MET A CA 1
ATOM 711 C C . MET A 1 90 ? 8.011 7.621 14.882 1.00 50.78 90 MET A C 1
ATOM 713 O O . MET A 1 90 ? 6.904 7.648 15.425 1.00 50.78 90 MET A O 1
ATOM 717 N N . ASP A 1 91 ? 8.887 8.622 14.990 1.00 54.50 91 ASP A N 1
ATOM 718 C CA . ASP A 1 91 ? 8.529 9.935 15.532 1.00 54.50 91 ASP A CA 1
ATOM 719 C C . ASP A 1 91 ? 7.638 10.657 14.505 1.00 54.50 91 ASP A C 1
ATOM 721 O O . ASP A 1 91 ? 8.082 11.500 13.726 1.00 54.50 91 ASP A O 1
ATOM 725 N N . TYR A 1 92 ? 6.385 10.206 14.408 1.00 58.66 92 TYR A N 1
ATOM 726 C CA . TYR A 1 92 ? 5.389 10.743 13.492 1.00 58.66 92 TYR A CA 1
ATOM 727 C C . TYR A 1 92 ? 5.008 12.152 13.955 1.00 58.66 92 TYR A C 1
ATOM 729 O O . TYR A 1 92 ? 4.235 12.327 14.898 1.00 58.66 92 TYR A O 1
ATOM 737 N N . LYS A 1 93 ? 5.605 13.163 13.315 1.00 58.09 93 LYS A N 1
ATOM 738 C CA . LYS A 1 93 ? 5.461 14.579 13.695 1.00 58.09 93 LYS A CA 1
ATOM 739 C C . LYS A 1 93 ? 4.171 15.216 13.184 1.00 58.09 93 LYS A C 1
ATOM 741 O O . LYS A 1 93 ? 3.779 16.276 13.674 1.00 58.09 93 LYS A O 1
ATOM 746 N N . GLU A 1 94 ? 3.516 14.597 12.207 1.00 66.69 94 GLU A N 1
ATOM 747 C CA . GLU A 1 94 ? 2.302 15.144 11.615 1.00 66.69 94 GLU A CA 1
ATOM 748 C C . GLU A 1 94 ? 1.058 14.816 12.441 1.00 66.69 94 GLU A C 1
ATOM 750 O O . GLU A 1 94 ? 0.947 13.782 13.098 1.00 66.69 94 GLU A O 1
ATOM 755 N N . VAL A 1 95 ? 0.092 15.731 12.429 1.00 79.44 95 VAL A N 1
ATOM 756 C CA . VAL A 1 95 ? -1.163 15.555 13.155 1.00 79.44 95 VAL A CA 1
ATOM 757 C C . VAL A 1 95 ? -2.242 15.153 12.170 1.00 79.44 95 VAL A C 1
ATOM 759 O O . VAL A 1 95 ? -2.534 15.895 11.238 1.00 79.44 95 VAL A O 1
ATOM 762 N N . ILE A 1 96 ? -2.897 14.024 12.426 1.00 85.06 96 ILE A N 1
ATOM 763 C CA . ILE A 1 96 ? -4.045 13.609 11.623 1.00 85.06 96 ILE A CA 1
ATOM 764 C C . ILE A 1 96 ? -5.235 14.515 11.929 1.00 85.06 96 ILE A C 1
ATOM 766 O O . ILE A 1 96 ? -5.563 14.753 13.096 1.00 85.06 96 ILE A O 1
ATOM 770 N N . GLN A 1 97 ? -5.891 15.011 10.883 1.00 89.12 97 GLN A N 1
ATOM 771 C CA . GLN A 1 97 ? -7.052 15.894 10.967 1.00 89.12 97 GLN A CA 1
ATOM 772 C C . GLN A 1 97 ? -8.317 15.190 10.460 1.00 89.12 97 GLN A C 1
ATOM 774 O O . GLN A 1 97 ? -8.263 14.321 9.597 1.00 89.12 97 GLN A O 1
ATOM 779 N N . GLY A 1 98 ? -9.469 15.583 11.002 1.00 91.38 98 GLY A N 1
ATOM 780 C CA . GLY A 1 98 ? -10.779 15.084 10.598 1.00 91.38 98 GLY A CA 1
ATOM 781 C C . GLY A 1 98 ? -11.224 13.794 11.290 1.00 91.38 98 GLY A C 1
ATOM 782 O O . GLY A 1 98 ? -10.607 13.280 12.229 1.00 91.38 98 GLY A O 1
ATOM 783 N N . ASN A 1 99 ? -12.380 13.304 10.851 1.00 93.44 99 ASN A N 1
ATOM 784 C CA . ASN A 1 99 ? -12.894 12.005 11.266 1.00 93.44 99 ASN A CA 1
ATOM 785 C C . ASN A 1 99 ? -12.152 10.900 10.528 1.00 93.44 99 ASN A C 1
ATOM 787 O O . ASN A 1 99 ? -11.701 11.099 9.404 1.00 93.44 99 ASN A O 1
ATOM 791 N N . ILE A 1 100 ? -12.052 9.742 11.168 1.00 93.00 100 ILE A N 1
ATOM 792 C CA . ILE A 1 100 ? -11.248 8.633 10.673 1.00 93.00 100 ILE A CA 1
ATOM 793 C C . ILE A 1 100 ? -12.034 7.341 10.794 1.00 93.00 100 ILE A C 1
ATOM 795 O O . ILE A 1 100 ? -12.863 7.172 11.694 1.00 93.00 100 ILE A O 1
ATOM 799 N N . LEU A 1 101 ? -11.751 6.414 9.892 1.00 93.19 101 LEU A N 1
ATOM 800 C CA . LEU A 1 101 ? -12.292 5.074 9.926 1.00 93.19 101 LEU A CA 1
ATOM 801 C C . LEU A 1 101 ? -11.160 4.052 9.941 1.00 93.19 101 LEU A C 1
ATOM 803 O O . LEU A 1 101 ? -10.377 3.988 9.007 1.00 93.19 101 LEU A O 1
ATOM 807 N N . LEU A 1 102 ? -11.120 3.217 10.971 1.00 92.38 102 LEU A N 1
ATOM 808 C CA . LEU A 1 102 ? -10.197 2.094 11.060 1.00 92.38 102 LEU A CA 1
ATOM 809 C C . LEU A 1 102 ? -10.911 0.803 10.650 1.00 92.38 102 LEU A C 1
ATOM 811 O O . LEU A 1 102 ? -11.962 0.476 11.206 1.00 92.38 102 LEU A O 1
ATOM 815 N N . LEU A 1 103 ? -10.336 0.066 9.709 1.00 88.81 103 LEU A N 1
ATOM 816 C CA . LEU A 1 103 ? -10.824 -1.223 9.230 1.00 88.81 103 LEU A CA 1
ATOM 817 C C . LEU A 1 103 ? -9.731 -2.282 9.338 1.00 88.81 103 LEU A C 1
ATOM 819 O O . LEU A 1 103 ? -8.549 -1.965 9.266 1.00 88.81 103 LEU A O 1
ATOM 823 N N . ASP A 1 104 ? -10.156 -3.528 9.506 1.00 85.38 104 ASP A N 1
ATOM 824 C CA . ASP A 1 104 ? -9.343 -4.723 9.299 1.00 85.38 104 ASP A CA 1
ATOM 825 C C . ASP A 1 104 ? -10.135 -5.630 8.353 1.00 85.38 104 ASP A C 1
ATOM 827 O O . ASP A 1 104 ? -11.344 -5.809 8.528 1.00 85.38 104 ASP A O 1
ATOM 831 N N . ASP A 1 105 ? -9.489 -6.100 7.290 1.00 71.12 105 ASP A N 1
ATOM 832 C CA . ASP A 1 105 ? -10.127 -6.883 6.230 1.00 71.12 105 ASP A CA 1
ATOM 833 C C . ASP A 1 105 ? -10.439 -8.323 6.664 1.00 71.12 105 ASP A C 1
ATOM 835 O O . ASP A 1 105 ? -11.367 -8.939 6.136 1.00 71.12 105 ASP A O 1
ATOM 839 N N . GLU A 1 106 ? -9.728 -8.838 7.667 1.00 74.31 106 GLU A N 1
ATOM 840 C CA . GLU A 1 106 ? -9.875 -10.199 8.182 1.00 74.31 106 GLU A CA 1
ATOM 841 C C . GLU A 1 106 ? -10.619 -10.250 9.521 1.00 74.31 106 GLU A C 1
ATOM 843 O O . GLU A 1 106 ? -11.251 -11.258 9.858 1.00 74.31 106 GLU A O 1
ATOM 848 N N . LYS A 1 107 ? -10.557 -9.174 10.312 1.00 80.81 107 LYS A N 1
ATOM 849 C CA . LYS A 1 107 ? -11.056 -9.139 11.689 1.00 80.81 107 LYS A CA 1
ATOM 850 C C . LYS A 1 107 ? -12.183 -8.140 11.888 1.00 80.81 107 LYS A C 1
ATOM 852 O O . LYS A 1 107 ? -12.141 -6.988 11.478 1.00 80.81 107 LYS A O 1
ATOM 857 N N . LYS A 1 108 ? -13.175 -8.552 12.680 1.00 89.44 108 LYS A N 1
ATOM 858 C CA . LYS A 1 108 ? -14.231 -7.660 13.172 1.00 89.44 108 LYS A CA 1
ATOM 859 C C . LYS A 1 108 ? -13.714 -6.833 14.348 1.00 89.44 108 LYS A C 1
ATOM 861 O O . LYS A 1 108 ? -13.815 -7.265 15.495 1.00 89.44 108 LYS A O 1
ATOM 866 N N . LEU A 1 109 ? -13.169 -5.652 14.061 1.00 90.62 109 LEU A N 1
ATOM 867 C CA . LEU A 1 109 ? -12.563 -4.782 15.073 1.00 90.62 109 LEU A CA 1
ATOM 868 C C . LEU A 1 109 ? -13.556 -4.366 16.169 1.00 90.62 109 LEU A C 1
ATOM 870 O O . LEU A 1 109 ? -14.684 -3.952 15.892 1.00 90.62 109 LEU A O 1
ATOM 874 N N . THR A 1 110 ? -13.116 -4.420 17.425 1.00 94.25 110 THR A N 1
ATOM 875 C CA . THR A 1 110 ? -13.869 -3.969 18.604 1.00 94.25 110 THR A CA 1
ATOM 876 C C . THR A 1 110 ? -13.168 -2.809 19.319 1.00 94.25 110 THR A C 1
ATOM 878 O O . THR A 1 110 ? -11.968 -2.581 19.169 1.00 94.25 110 THR A O 1
ATOM 881 N N . ILE A 1 111 ? -13.884 -2.093 20.196 1.00 94.69 111 ILE A N 1
ATOM 882 C CA . ILE A 1 111 ? -13.277 -1.037 21.036 1.00 94.69 111 ILE A CA 1
ATOM 883 C C . ILE A 1 111 ? -12.151 -1.583 21.933 1.00 94.69 111 ILE A C 1
ATOM 885 O O . ILE A 1 111 ? -11.201 -0.862 22.259 1.00 94.69 111 ILE A O 1
ATOM 889 N N . LYS A 1 112 ? -12.228 -2.862 22.325 1.00 93.19 112 LYS A N 1
ATOM 890 C CA . LYS A 1 112 ? -11.175 -3.525 23.102 1.00 93.19 112 LYS A CA 1
ATOM 891 C C . LYS A 1 112 ? -9.903 -3.714 22.271 1.00 93.19 112 LYS A C 1
ATOM 893 O O . LYS A 1 112 ? -8.808 -3.537 22.809 1.00 93.19 112 LYS A O 1
ATOM 898 N N . ASP A 1 113 ? -10.045 -4.004 20.982 1.00 91.81 113 ASP A N 1
ATOM 899 C CA . ASP A 1 113 ? -8.914 -4.129 20.059 1.00 91.81 113 ASP A CA 1
ATOM 900 C C . ASP A 1 113 ? -8.247 -2.771 19.862 1.00 91.81 113 ASP A C 1
ATOM 902 O O . ASP A 1 113 ? -7.046 -2.664 20.085 1.00 91.81 113 ASP A O 1
ATOM 906 N N . LEU A 1 114 ? -9.022 -1.703 19.618 1.00 91.94 114 LEU A N 1
ATOM 907 C CA . LEU A 1 114 ? -8.481 -0.336 19.579 1.00 91.94 114 LEU A CA 1
ATOM 908 C C . LEU A 1 114 ? -7.726 0.003 20.869 1.00 91.94 114 LEU A C 1
ATOM 910 O O . LEU A 1 114 ? -6.602 0.486 20.826 1.00 91.94 114 LEU A O 1
ATOM 914 N N . SER A 1 115 ? -8.309 -0.298 22.030 1.00 90.50 115 SER A N 1
ATOM 915 C CA . SER A 1 115 ? -7.660 -0.043 23.324 1.00 90.50 115 SER A CA 1
ATOM 916 C C . SER A 1 115 ? -6.352 -0.821 23.498 1.00 90.50 115 SER A C 1
ATOM 918 O O . SER A 1 115 ? -5.449 -0.349 24.187 1.00 90.50 115 SER A O 1
ATOM 920 N N . SER A 1 116 ? -6.256 -2.011 22.900 1.00 89.19 116 SER A N 1
ATOM 921 C CA . SER A 1 116 ? -5.036 -2.821 22.880 1.00 89.19 116 SER A CA 1
ATOM 922 C C . SER A 1 116 ? -4.004 -2.226 21.924 1.00 89.19 116 SER A C 1
ATOM 924 O O . SER A 1 116 ? -2.872 -2.008 22.340 1.00 89.19 116 SER A O 1
ATOM 926 N N . LEU A 1 117 ? -4.403 -1.868 20.700 1.00 88.19 117 LEU A N 1
ATOM 927 C CA . LEU A 1 117 ? -3.551 -1.224 19.694 1.00 88.19 117 LEU A CA 1
ATOM 928 C C . LEU A 1 117 ? -2.936 0.087 20.209 1.00 88.19 117 LEU A C 1
ATOM 930 O O . LEU A 1 117 ? -1.757 0.346 20.004 1.00 88.19 117 LEU A O 1
ATOM 934 N N . MET A 1 118 ? -3.687 0.865 20.993 1.00 86.69 118 MET A N 1
ATOM 935 C CA . MET A 1 118 ? -3.202 2.092 21.645 1.00 86.69 118 MET A CA 1
ATOM 936 C C . MET A 1 118 ? -2.120 1.865 22.719 1.00 86.69 118 MET A C 1
ATOM 938 O O . MET A 1 118 ? -1.555 2.835 23.232 1.00 86.69 118 MET A O 1
ATOM 942 N N . LYS A 1 119 ? -1.852 0.613 23.102 1.00 83.44 119 LYS A N 1
ATOM 943 C CA . LYS A 1 119 ? -0.805 0.223 24.060 1.00 83.44 119 LYS A CA 1
ATOM 944 C C . LYS A 1 119 ? 0.359 -0.512 23.400 1.00 83.44 119 LYS A C 1
ATOM 946 O O . LYS A 1 119 ? 1.365 -0.735 24.063 1.00 83.44 119 LYS A O 1
ATOM 951 N N . VAL A 1 120 ? 0.209 -0.918 22.141 1.00 71.88 120 VAL A N 1
ATOM 952 C CA . VAL A 1 120 ? 1.262 -1.591 21.383 1.00 71.88 120 VAL A CA 1
ATOM 953 C C . VAL A 1 120 ? 2.213 -0.528 20.855 1.00 71.88 120 VAL A C 1
ATOM 955 O O . VAL A 1 120 ? 1.787 0.385 20.158 1.00 71.88 120 VAL A O 1
ATOM 958 N N . THR A 1 121 ? 3.494 -0.657 21.169 1.00 62.56 121 THR A N 1
ATOM 959 C CA . THR A 1 121 ? 4.574 -0.064 20.379 1.00 62.56 121 THR A CA 1
ATOM 960 C C . THR A 1 121 ? 5.075 -1.157 19.453 1.00 62.56 121 THR A C 1
ATOM 962 O O . THR A 1 121 ? 5.357 -2.266 19.910 1.00 62.56 121 THR A O 1
ATOM 965 N N . VAL A 1 122 ? 5.099 -0.900 18.153 1.00 58.94 122 VAL A N 1
ATOM 966 C CA . VAL A 1 122 ? 5.449 -1.936 17.177 1.00 58.94 122 VAL A CA 1
ATOM 967 C C . VAL A 1 122 ? 6.961 -2.1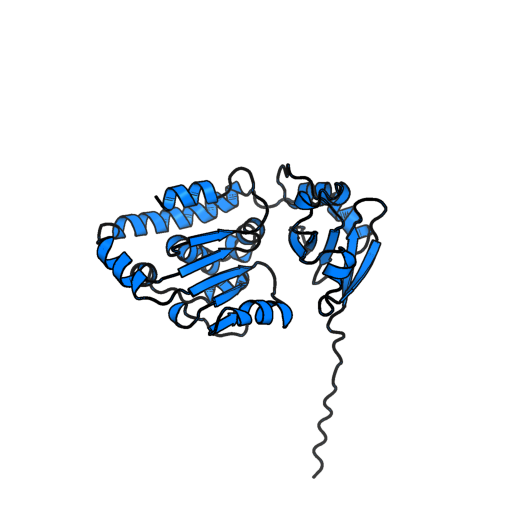19 17.182 1.00 58.94 122 VAL A C 1
ATOM 969 O O . VAL A 1 122 ? 7.691 -1.143 17.026 1.00 58.94 122 VAL A O 1
ATOM 972 N N . ASP A 1 123 ? 7.423 -3.368 17.282 1.00 51.78 123 ASP A N 1
ATOM 973 C CA . ASP A 1 123 ? 8.766 -3.781 16.844 1.00 51.78 123 ASP A CA 1
ATOM 974 C C . ASP A 1 123 ? 8.798 -3.785 15.307 1.00 51.78 123 ASP A C 1
ATOM 976 O O . ASP A 1 123 ? 9.008 -4.813 14.660 1.00 51.78 123 ASP A O 1
ATOM 980 N N . ALA A 1 124 ? 8.453 -2.652 14.693 1.00 53.44 124 ALA A N 1
ATOM 981 C CA . ALA A 1 124 ? 8.503 -2.542 13.250 1.00 53.44 124 ALA A CA 1
ATOM 982 C C . ALA A 1 124 ? 9.983 -2.572 12.857 1.00 53.44 124 ALA A C 1
ATOM 984 O O . ALA A 1 124 ? 10.792 -1.944 13.551 1.00 53.44 124 ALA A O 1
ATOM 985 N N . PRO A 1 125 ? 10.357 -3.271 11.770 1.00 51.25 125 PRO A N 1
ATOM 986 C CA . PRO A 1 125 ? 11.711 -3.197 11.246 1.00 51.25 125 PRO A CA 1
ATOM 987 C C . PRO A 1 125 ? 12.094 -1.726 11.121 1.00 51.25 125 PRO A C 1
ATOM 989 O O . PRO A 1 125 ? 11.353 -0.950 10.507 1.00 51.25 125 PRO A O 1
ATOM 992 N N . ASN A 1 126 ? 13.203 -1.324 11.748 1.00 58.28 126 ASN A N 1
ATOM 993 C CA . ASN A 1 126 ? 13.642 0.060 11.672 1.00 58.28 126 ASN A CA 1
ATOM 994 C C . ASN A 1 126 ? 13.766 0.406 10.188 1.00 58.28 126 ASN A C 1
ATOM 996 O O . ASN A 1 126 ? 14.365 -0.356 9.425 1.00 58.28 126 ASN A O 1
ATOM 1000 N N . ILE A 1 127 ? 13.202 1.536 9.760 1.00 56.16 127 ILE A N 1
ATOM 1001 C CA . ILE A 1 127 ? 13.262 1.928 8.352 1.00 56.16 127 ILE A CA 1
ATOM 1002 C C . ILE A 1 127 ? 14.709 1.975 7.847 1.00 56.16 127 ILE A C 1
ATOM 1004 O O . ILE A 1 127 ? 14.952 1.717 6.675 1.00 56.16 127 ILE A O 1
ATOM 1008 N N . LYS A 1 128 ? 15.684 2.214 8.737 1.00 55.94 128 LYS A N 1
ATOM 1009 C CA . LYS A 1 128 ? 17.118 2.120 8.439 1.00 55.94 128 LYS A CA 1
ATOM 1010 C C . LYS A 1 128 ? 17.579 0.700 8.112 1.00 55.94 128 LYS A C 1
ATOM 1012 O O . LYS A 1 128 ? 18.400 0.543 7.214 1.00 55.94 128 LYS 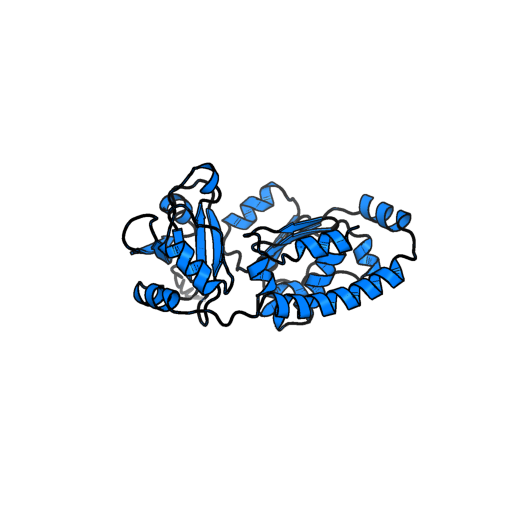A O 1
ATOM 1017 N N . ASP A 1 129 ? 17.058 -0.321 8.783 1.00 59.41 129 ASP A N 1
ATOM 1018 C CA . ASP A 1 129 ? 17.402 -1.725 8.527 1.00 59.41 129 ASP A CA 1
ATOM 1019 C C . ASP A 1 129 ? 16.796 -2.184 7.196 1.00 59.41 129 ASP A C 1
ATOM 1021 O O . ASP A 1 129 ? 17.487 -2.753 6.351 1.00 59.41 129 ASP A O 1
ATOM 1025 N N . VAL A 1 130 ? 15.531 -1.822 6.952 1.00 58.84 130 VAL A N 1
ATOM 1026 C CA . VAL A 1 130 ? 14.846 -2.036 5.668 1.00 58.84 130 VAL A CA 1
ATOM 1027 C C . VAL A 1 130 ? 15.577 -1.311 4.539 1.00 58.84 130 VAL A C 1
ATOM 1029 O O . VAL A 1 130 ? 15.889 -1.916 3.512 1.00 58.84 130 VAL A O 1
ATOM 1032 N N . ALA A 1 131 ? 15.909 -0.033 4.743 1.00 59.00 131 ALA A N 1
ATOM 1033 C CA . ALA A 1 131 ? 16.683 0.755 3.798 1.00 59.00 131 ALA A CA 1
ATOM 1034 C C . ALA A 1 131 ? 18.043 0.111 3.551 1.00 59.00 131 ALA A C 1
ATOM 1036 O O . ALA A 1 131 ? 18.429 0.004 2.403 1.00 59.00 131 ALA A O 1
ATOM 1037 N N . THR A 1 132 ? 18.740 -0.402 4.565 1.00 60.97 132 THR A N 1
ATOM 1038 C CA . THR A 1 132 ? 20.032 -1.084 4.387 1.00 60.97 132 THR A CA 1
ATOM 1039 C C . THR A 1 132 ? 19.892 -2.357 3.546 1.00 60.97 132 THR A C 1
ATOM 1041 O O . THR A 1 132 ? 20.671 -2.564 2.615 1.00 60.97 132 THR A O 1
ATOM 1044 N N . CYS A 1 133 ? 18.872 -3.184 3.799 1.00 61.56 133 CYS A N 1
ATOM 1045 C CA . CYS A 1 133 ? 18.586 -4.382 3.001 1.00 61.56 133 CYS A CA 1
ATOM 1046 C C . CYS A 1 133 ? 18.252 -4.049 1.540 1.00 61.56 133 CYS A C 1
ATOM 1048 O O . CYS A 1 133 ? 18.712 -4.722 0.613 1.00 61.56 133 CYS A O 1
ATOM 1050 N N . ILE A 1 134 ? 17.452 -3.010 1.320 1.00 62.28 134 ILE A N 1
ATOM 1051 C CA . ILE A 1 134 ? 17.052 -2.560 -0.013 1.00 62.28 134 ILE A CA 1
ATOM 1052 C C . ILE A 1 134 ? 18.237 -1.887 -0.729 1.00 62.28 134 ILE A C 1
ATOM 1054 O O . ILE A 1 134 ? 18.526 -2.216 -1.880 1.00 62.28 134 ILE A O 1
ATOM 1058 N N . LEU A 1 135 ? 18.988 -1.032 -0.031 1.00 62.28 135 LEU A N 1
ATOM 1059 C CA . LEU A 1 135 ? 20.183 -0.345 -0.519 1.00 62.28 135 LEU A CA 1
ATOM 1060 C C . LEU A 1 135 ? 21.283 -1.327 -0.911 1.00 62.28 135 LEU A C 1
ATOM 1062 O O . LEU A 1 135 ? 21.915 -1.111 -1.933 1.00 62.28 135 LEU A O 1
ATOM 1066 N N . ALA A 1 136 ? 21.494 -2.424 -0.179 1.00 61.84 136 ALA A N 1
ATOM 1067 C CA . ALA A 1 136 ? 22.474 -3.443 -0.566 1.00 61.84 136 ALA A CA 1
ATOM 1068 C C . ALA A 1 136 ? 22.180 -4.029 -1.962 1.00 61.84 136 ALA A C 1
ATOM 1070 O O . ALA A 1 136 ? 23.088 -4.165 -2.782 1.00 61.84 136 ALA A O 1
ATOM 1071 N N . ASN A 1 137 ? 20.905 -4.298 -2.263 1.00 62.88 137 ASN A N 1
ATOM 1072 C CA . ASN A 1 137 ? 20.480 -4.755 -3.589 1.00 62.88 137 ASN A CA 1
ATOM 1073 C C . ASN A 1 137 ? 20.552 -3.624 -4.628 1.00 62.88 137 ASN A C 1
ATOM 1075 O O . ASN A 1 137 ? 20.980 -3.856 -5.758 1.00 62.88 137 ASN A O 1
ATOM 1079 N N . PHE A 1 138 ? 20.199 -2.388 -4.254 1.00 63.03 138 PHE A N 1
ATOM 1080 C CA . PHE A 1 138 ? 20.380 -1.228 -5.131 1.00 63.03 138 PHE A CA 1
ATOM 1081 C C . PHE A 1 138 ? 21.848 -0.991 -5.479 1.00 63.03 138 PHE A C 1
ATOM 1083 O O . PHE A 1 138 ? 22.135 -0.777 -6.645 1.00 63.03 138 PHE A O 1
ATOM 1090 N N . TYR A 1 139 ? 22.785 -1.057 -4.532 1.00 60.16 139 TYR A N 1
ATOM 1091 C CA . TYR A 1 139 ? 24.208 -0.832 -4.791 1.00 60.16 139 TYR A CA 1
ATOM 1092 C C . TYR A 1 139 ? 24.786 -1.880 -5.739 1.00 60.16 139 TYR A C 1
ATOM 1094 O O . TYR A 1 139 ? 25.512 -1.511 -6.657 1.00 60.16 139 TYR A O 1
ATOM 1102 N N . GLN A 1 140 ? 24.410 -3.155 -5.596 1.00 60.16 140 GLN A N 1
ATOM 1103 C CA . GLN A 1 140 ? 24.786 -4.194 -6.563 1.00 60.16 140 GLN A CA 1
ATOM 1104 C C . GLN A 1 140 ? 24.266 -3.874 -7.973 1.00 60.16 140 GLN A C 1
ATOM 1106 O O . GLN A 1 140 ? 25.001 -3.978 -8.953 1.00 60.16 140 GLN A O 1
ATOM 1111 N N . LEU A 1 141 ? 23.014 -3.426 -8.082 1.00 58.16 141 LEU A N 1
ATOM 1112 C CA . LEU A 1 141 ? 22.401 -3.071 -9.363 1.00 58.16 141 LEU A CA 1
ATOM 1113 C C . LEU A 1 141 ? 22.907 -1.730 -9.930 1.00 58.16 141 LEU A C 1
ATOM 1115 O O . LEU A 1 141 ? 22.953 -1.559 -11.144 1.00 58.16 141 LEU A O 1
ATOM 1119 N N . ILE A 1 142 ? 23.320 -0.788 -9.081 1.00 59.12 142 ILE A N 1
ATOM 1120 C CA . ILE A 1 142 ? 23.959 0.477 -9.466 1.00 59.12 142 ILE A CA 1
ATOM 1121 C C . ILE A 1 142 ? 25.375 0.217 -9.969 1.00 59.12 142 ILE A C 1
ATOM 1123 O O . ILE A 1 142 ? 25.759 0.812 -10.966 1.00 59.12 142 ILE A O 1
ATOM 1127 N N . GLU A 1 143 ? 26.149 -0.659 -9.328 1.00 59.91 143 GLU A N 1
ATOM 1128 C CA . GLU A 1 143 ? 27.467 -1.068 -9.830 1.00 59.91 143 GLU A CA 1
ATOM 1129 C C . GLU A 1 143 ? 27.345 -1.735 -11.207 1.00 59.91 143 GLU A C 1
ATOM 1131 O O . GLU A 1 143 ? 28.096 -1.383 -12.119 1.00 59.91 143 GLU A O 1
ATOM 1136 N N . LEU A 1 144 ? 26.323 -2.581 -11.408 1.00 55.69 144 LEU A N 1
ATOM 1137 C CA . LEU A 1 144 ? 25.948 -3.086 -12.736 1.00 55.69 144 LEU A CA 1
ATOM 1138 C C . LEU A 1 144 ? 25.598 -1.930 -13.693 1.00 55.69 144 LEU A C 1
ATOM 1140 O O . LEU A 1 144 ? 26.137 -1.833 -14.791 1.00 55.69 144 LEU A O 1
ATOM 1144 N N . ARG A 1 145 ? 24.765 -0.971 -13.274 1.00 54.06 145 ARG A N 1
ATOM 1145 C CA . ARG A 1 145 ? 24.404 0.199 -14.097 1.00 54.06 145 ARG A CA 1
ATOM 1146 C C . ARG A 1 145 ? 25.613 1.075 -14.453 1.00 54.06 145 ARG A C 1
ATOM 1148 O O . ARG A 1 145 ? 25.680 1.572 -15.569 1.00 54.06 145 ARG A O 1
ATOM 1155 N N . LYS A 1 146 ? 26.575 1.263 -13.546 1.00 57.94 146 LYS A N 1
ATOM 1156 C CA . LYS A 1 146 ? 27.826 1.998 -13.800 1.00 57.94 146 LYS A CA 1
ATOM 1157 C C . LYS A 1 146 ? 28.720 1.264 -14.795 1.00 57.94 146 LYS A C 1
ATOM 1159 O O . LYS A 1 146 ? 29.365 1.918 -15.607 1.00 57.94 146 LYS A O 1
ATOM 1164 N N . THR A 1 147 ? 28.732 -0.070 -14.770 1.00 53.88 147 THR A N 1
ATOM 1165 C CA . THR A 1 147 ? 29.427 -0.865 -15.794 1.00 53.88 147 THR A CA 1
ATOM 1166 C C . THR A 1 147 ? 28.761 -0.723 -17.170 1.00 53.88 147 THR A C 1
ATOM 1168 O O . THR A 1 147 ? 29.471 -0.688 -18.173 1.00 53.88 147 THR A O 1
ATOM 1171 N N . PHE A 1 148 ? 27.437 -0.521 -17.225 1.00 46.78 148 PHE A N 1
ATOM 1172 C CA . PHE A 1 148 ? 26.680 -0.298 -18.469 1.00 46.78 148 PHE A CA 1
ATOM 1173 C C . PHE A 1 148 ? 26.625 1.156 -18.969 1.00 46.78 148 PHE A C 1
ATOM 1175 O O . PHE A 1 148 ? 26.538 1.377 -20.174 1.00 46.78 148 PHE A O 1
ATOM 1182 N N . HIS A 1 149 ? 26.739 2.163 -18.096 1.00 48.75 149 HIS A N 1
ATOM 1183 C CA . HIS A 1 149 ? 26.742 3.592 -18.471 1.00 48.75 149 HIS A CA 1
ATOM 1184 C C . HIS A 1 149 ? 27.941 4.020 -19.332 1.00 48.75 149 HIS A C 1
ATOM 1186 O O . HIS A 1 149 ? 27.952 5.126 -19.869 1.00 48.75 149 HIS A O 1
ATOM 1192 N N . ASN A 1 150 ? 28.909 3.130 -19.549 1.00 47.94 150 ASN A N 1
ATOM 1193 C CA . ASN A 1 150 ? 29.934 3.311 -20.575 1.00 47.94 150 ASN A CA 1
ATOM 1194 C C . ASN A 1 150 ? 29.408 3.105 -22.016 1.00 47.94 150 ASN A C 1
ATOM 1196 O O . ASN A 1 150 ? 30.154 3.340 -22.965 1.00 47.94 150 ASN A O 1
ATOM 1200 N N . PHE A 1 151 ? 28.133 2.735 -22.209 1.00 44.62 151 PHE A N 1
ATOM 1201 C CA . PHE A 1 151 ? 27.493 2.572 -23.519 1.00 44.62 151 PHE A CA 1
ATOM 1202 C C . PHE A 1 151 ? 26.333 3.570 -23.737 1.00 44.62 151 PHE A C 1
ATOM 1204 O O . PHE A 1 151 ? 25.168 3.308 -23.470 1.00 44.62 151 PHE A O 1
ATOM 1211 N N . SER A 1 152 ? 26.677 4.743 -24.276 1.00 50.38 152 SER A N 1
ATOM 1212 C CA . SER A 1 152 ? 25.821 5.696 -25.016 1.00 50.38 152 SER A CA 1
ATOM 1213 C C . SER A 1 152 ? 24.431 6.061 -24.446 1.00 50.38 152 SER A C 1
ATOM 1215 O O . SER A 1 152 ? 23.405 5.479 -24.801 1.00 50.38 152 SER A O 1
ATOM 1217 N N . SER A 1 153 ? 24.363 7.179 -23.720 1.00 55.22 153 SER A N 1
ATOM 1218 C CA . SER A 1 153 ? 23.109 7.850 -23.333 1.00 55.22 153 SER A CA 1
ATOM 1219 C C . SER A 1 153 ? 22.204 8.236 -24.521 1.00 55.22 153 SER A C 1
ATOM 1221 O O . SER A 1 153 ? 20.984 8.281 -24.374 1.00 55.22 153 SER A O 1
ATOM 1223 N N . LEU A 1 154 ? 22.762 8.469 -25.718 1.00 52.47 154 LEU A N 1
ATOM 1224 C CA . LEU A 1 154 ? 21.981 8.793 -26.923 1.00 52.47 154 LEU A CA 1
ATOM 1225 C C . LEU A 1 154 ? 21.138 7.618 -27.448 1.00 52.47 154 LEU A C 1
ATOM 1227 O O . LEU A 1 154 ? 19.991 7.832 -27.837 1.00 52.47 154 LEU A O 1
ATOM 1231 N N . GLY A 1 155 ? 21.675 6.393 -27.455 1.00 56.03 155 GLY A N 1
ATOM 1232 C CA . GLY A 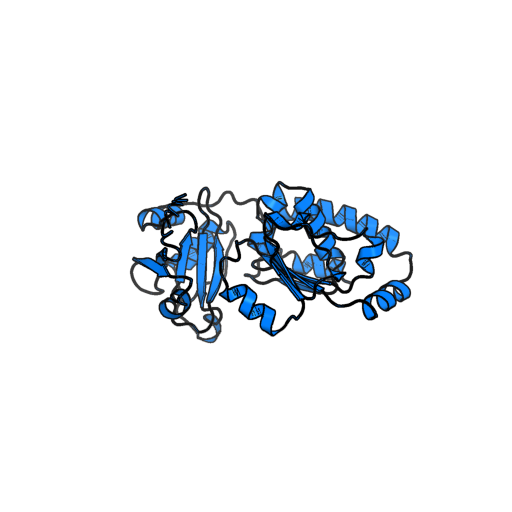1 155 ? 20.970 5.215 -27.976 1.00 56.03 155 GLY A CA 1
ATOM 1233 C C . GLY A 1 155 ? 19.794 4.802 -27.090 1.00 56.03 155 GLY A C 1
ATOM 1234 O O . GLY A 1 155 ? 18.698 4.546 -27.584 1.00 56.03 155 GLY A O 1
ATOM 1235 N N . VAL A 1 156 ? 19.993 4.839 -25.771 1.00 60.06 156 VAL A N 1
ATOM 1236 C CA . VAL A 1 156 ? 18.952 4.524 -24.780 1.00 60.06 156 VAL A CA 1
ATOM 1237 C C . VAL A 1 156 ? 17.816 5.550 -24.819 1.00 60.06 156 VAL A C 1
ATOM 1239 O O . VAL A 1 156 ? 16.646 5.172 -24.852 1.00 60.06 156 VAL A O 1
ATOM 1242 N N . ASN A 1 157 ? 18.135 6.846 -24.887 1.00 58.28 157 ASN A N 1
ATOM 1243 C CA . ASN A 1 157 ? 17.121 7.902 -24.963 1.00 58.28 157 ASN A CA 1
ATOM 1244 C C . ASN A 1 157 ? 16.297 7.825 -26.259 1.00 58.28 157 ASN A C 1
ATOM 1246 O O . ASN A 1 157 ? 15.081 8.021 -26.234 1.00 58.28 157 ASN A O 1
ATOM 1250 N N . PHE A 1 158 ? 16.939 7.492 -27.382 1.00 54.12 158 PHE A N 1
ATOM 1251 C CA . PHE A 1 158 ? 16.256 7.262 -28.653 1.00 54.12 158 PHE A CA 1
ATOM 1252 C C . PHE A 1 158 ? 15.290 6.069 -28.578 1.00 54.12 158 PHE A C 1
ATOM 1254 O O . PHE A 1 158 ? 14.121 6.215 -28.932 1.00 54.12 158 PHE A O 1
ATOM 1261 N N . LEU A 1 159 ? 15.726 4.925 -28.037 1.00 59.16 159 LEU A N 1
ATOM 1262 C CA . LEU A 1 159 ? 14.865 3.751 -27.830 1.00 59.16 159 LEU A CA 1
ATOM 1263 C C . LEU A 1 159 ? 13.679 4.048 -26.894 1.00 59.16 159 LEU A C 1
ATOM 1265 O O . LEU A 1 159 ? 12.548 3.676 -27.209 1.00 59.16 159 LEU A O 1
ATOM 1269 N N . ARG A 1 160 ? 13.901 4.796 -25.803 1.00 64.25 160 ARG A N 1
ATOM 1270 C CA . ARG A 1 160 ? 12.835 5.245 -24.884 1.00 64.25 160 ARG A CA 1
ATOM 1271 C C . ARG A 1 160 ? 11.792 6.121 -25.569 1.00 64.25 160 ARG A C 1
ATOM 1273 O O . ARG A 1 160 ? 10.603 5.974 -25.311 1.00 64.25 160 ARG A O 1
ATOM 1280 N N . SER A 1 161 ? 12.220 7.024 -26.450 1.00 59.66 161 SER A N 1
ATOM 1281 C CA . SER A 1 161 ? 11.299 7.899 -27.190 1.00 59.66 161 SER A CA 1
ATOM 1282 C C . SER A 1 161 ? 10.378 7.140 -28.153 1.00 59.66 161 SER A C 1
ATOM 1284 O O . SER A 1 161 ? 9.290 7.619 -28.471 1.00 59.66 161 SER A O 1
ATOM 1286 N N . LEU A 1 162 ? 10.802 5.955 -28.604 1.00 59.78 162 LEU A N 1
ATOM 1287 C CA . LEU A 1 162 ? 10.062 5.117 -29.547 1.00 59.78 162 LEU A CA 1
ATOM 1288 C C . LEU A 1 162 ? 9.151 4.099 -28.847 1.00 59.78 162 LEU A C 1
ATOM 1290 O O . LEU A 1 162 ? 8.231 3.572 -29.477 1.00 59.78 162 LEU A O 1
ATOM 1294 N N . SER A 1 163 ? 9.390 3.806 -27.565 1.00 64.06 163 SER A N 1
ATOM 1295 C CA . SER A 1 163 ? 8.615 2.825 -26.810 1.00 64.06 163 SER A CA 1
ATOM 1296 C C . SER A 1 163 ? 7.357 3.436 -26.183 1.00 64.06 163 SER A C 1
ATOM 1298 O O . SER A 1 163 ? 7.316 4.592 -25.752 1.00 64.06 163 SER A O 1
ATOM 1300 N N . LYS A 1 164 ? 6.280 2.642 -26.153 1.00 71.50 164 LYS A N 1
ATOM 1301 C CA . LYS A 1 164 ? 5.031 3.026 -25.484 1.00 71.50 164 LYS A CA 1
ATOM 1302 C C . LYS A 1 164 ? 5.265 3.102 -23.978 1.00 71.50 164 LYS A C 1
ATOM 1304 O O . LYS A 1 164 ? 5.859 2.190 -23.413 1.00 71.50 164 LYS A O 1
ATOM 1309 N N . SER A 1 165 ? 4.765 4.164 -23.348 1.00 80.56 165 SER A N 1
ATOM 1310 C CA . SER A 1 165 ? 4.872 4.348 -21.902 1.00 80.56 165 SER A CA 1
ATOM 1311 C C . SER A 1 165 ? 3.926 3.411 -21.148 1.00 80.56 165 SER A C 1
ATOM 1313 O O . SER A 1 165 ? 2.713 3.478 -21.372 1.00 80.56 165 SER A O 1
ATOM 1315 N N . CYS A 1 166 ? 4.453 2.611 -20.224 1.00 88.00 166 CYS A N 1
ATOM 1316 C CA . CYS A 1 166 ? 3.658 1.839 -19.268 1.00 88.00 166 CYS A CA 1
ATOM 1317 C C . CYS A 1 166 ? 3.771 2.451 -17.867 1.00 88.00 166 CYS A C 1
ATOM 1319 O O . CYS A 1 166 ? 4.876 2.682 -17.375 1.00 88.00 166 CYS A O 1
ATOM 1321 N N . LEU A 1 167 ? 2.632 2.669 -17.203 1.00 87.75 167 LEU A N 1
ATOM 1322 C CA . LEU A 1 167 ? 2.586 3.023 -15.784 1.00 87.75 167 LEU A CA 1
ATOM 1323 C C . LEU A 1 167 ? 2.434 1.755 -14.937 1.00 87.75 167 LEU A C 1
ATOM 1325 O O . LEU A 1 167 ? 1.476 1.005 -15.106 1.00 87.75 167 LEU A O 1
ATOM 1329 N N . ILE A 1 168 ? 3.344 1.526 -13.997 1.00 90.06 168 ILE A N 1
ATOM 1330 C CA . ILE A 1 168 ? 3.240 0.451 -13.009 1.00 90.06 168 ILE A CA 1
ATOM 1331 C C . ILE A 1 168 ? 2.844 1.059 -11.671 1.00 90.06 168 ILE A C 1
ATOM 1333 O O . ILE A 1 168 ? 3.586 1.844 -11.089 1.00 90.06 168 ILE A O 1
ATOM 1337 N N . HIS A 1 169 ? 1.669 0.684 -11.184 1.00 87.06 169 HIS A N 1
ATOM 1338 C CA . HIS A 1 169 ? 1.114 1.127 -9.917 1.00 87.06 169 HIS A CA 1
ATOM 1339 C C . HIS A 1 169 ? 1.220 0.000 -8.882 1.00 87.06 169 HIS A C 1
ATOM 1341 O O . HIS A 1 169 ? 0.506 -0.999 -8.959 1.00 87.06 169 HIS A O 1
ATOM 1347 N N . ILE A 1 170 ? 2.138 0.155 -7.933 1.00 87.75 170 ILE A N 1
ATOM 1348 C CA . ILE A 1 170 ? 2.432 -0.809 -6.871 1.00 87.75 170 ILE A CA 1
ATOM 1349 C C . ILE A 1 170 ? 1.606 -0.451 -5.638 1.00 87.75 170 ILE A C 1
ATOM 1351 O O . ILE A 1 170 ? 1.663 0.688 -5.189 1.00 87.75 170 ILE A O 1
ATOM 1355 N N . VAL A 1 171 ? 0.882 -1.419 -5.078 1.00 81.31 171 VAL A N 1
ATOM 1356 C CA . VAL A 1 171 ? 0.014 -1.229 -3.902 1.00 81.31 171 VAL A CA 1
ATOM 1357 C C . VAL A 1 171 ? 0.252 -2.322 -2.853 1.00 81.31 171 VAL A C 1
ATOM 1359 O O . VAL A 1 171 ? 0.555 -3.460 -3.210 1.00 81.31 171 VAL A O 1
ATOM 1362 N N . CYS A 1 172 ? 0.085 -2.033 -1.560 1.00 71.81 172 CYS A N 1
ATOM 1363 C CA . CYS A 1 172 ? 0.169 -3.068 -0.510 1.00 71.81 172 CYS A CA 1
ATOM 1364 C C . CYS A 1 172 ? -1.105 -3.900 -0.358 1.00 71.81 172 CYS A C 1
ATOM 1366 O O . CYS A 1 172 ? -1.053 -5.094 -0.052 1.00 71.81 172 CYS A O 1
ATOM 1368 N N . ARG A 1 173 ? -2.262 -3.285 -0.596 1.00 66.50 173 ARG A N 1
ATOM 1369 C CA . ARG A 1 173 ? -3.572 -3.906 -0.383 1.00 66.50 173 ARG A CA 1
ATOM 1370 C C . ARG A 1 173 ? -4.054 -4.722 -1.577 1.00 66.50 173 ARG A C 1
ATOM 1372 O O . ARG A 1 173 ? -3.679 -4.470 -2.725 1.00 66.50 173 ARG A O 1
ATOM 1379 N N . GLU A 1 174 ? -4.959 -5.660 -1.304 1.00 58.78 174 GLU A N 1
ATOM 1380 C CA . GLU A 1 174 ? -5.816 -6.177 -2.363 1.00 58.78 174 GLU A CA 1
ATOM 1381 C C . GLU A 1 174 ? -6.712 -5.047 -2.854 1.00 58.78 174 GLU A C 1
ATOM 1383 O O . GLU A 1 174 ? -7.399 -4.367 -2.093 1.00 58.78 174 GLU A O 1
ATOM 1388 N N . VAL A 1 175 ? -6.695 -4.841 -4.162 1.00 53.81 175 VAL A N 1
ATOM 1389 C CA . VAL A 1 175 ? -7.594 -3.918 -4.828 1.00 53.81 175 VAL A CA 1
ATOM 1390 C C . VAL A 1 175 ? -8.899 -4.684 -5.031 1.00 53.81 175 VAL A C 1
ATOM 1392 O O . VAL A 1 175 ? -9.189 -5.206 -6.110 1.00 53.81 175 VAL A O 1
ATOM 1395 N N . THR A 1 176 ? -9.654 -4.845 -3.948 1.00 42.41 176 THR A N 1
ATOM 1396 C CA . THR A 1 176 ? -10.967 -5.482 -3.984 1.00 42.41 176 THR A CA 1
ATOM 1397 C C . THR A 1 176 ? -11.972 -4.518 -4.619 1.00 42.41 176 THR A C 1
ATOM 1399 O O . THR A 1 176 ? -12.115 -3.365 -4.220 1.00 42.41 176 THR A O 1
ATOM 1402 N N . GLY A 1 177 ? -12.653 -4.981 -5.670 1.00 46.47 177 GLY A N 1
ATOM 1403 C CA . GLY A 1 177 ? -13.819 -4.299 -6.240 1.00 46.47 177 GLY A CA 1
ATOM 1404 C C . GLY A 1 177 ? -13.686 -3.785 -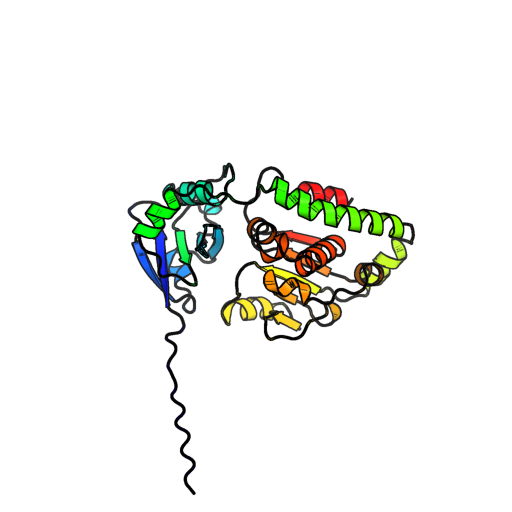7.679 1.00 46.47 177 GLY A C 1
ATOM 1405 O O . GLY A 1 177 ? -12.608 -3.611 -8.246 1.00 46.47 177 GLY A O 1
ATOM 1406 N N . LYS A 1 178 ? -14.853 -3.545 -8.293 1.00 40.19 178 LYS A N 1
ATOM 1407 C CA . LYS A 1 178 ? -15.010 -2.942 -9.631 1.00 40.19 178 LYS A CA 1
ATOM 1408 C C . LYS A 1 178 ? -14.735 -1.429 -9.643 1.00 40.19 178 LYS A C 1
ATOM 1410 O O . LYS A 1 178 ? -14.506 -0.873 -10.719 1.00 40.19 178 LYS A O 1
ATOM 1415 N N . GLU A 1 179 ? -14.757 -0.759 -8.490 1.00 41.66 179 GLU A N 1
ATOM 1416 C CA . GLU A 1 179 ? -14.647 0.705 -8.389 1.00 41.66 179 GLU A CA 1
ATOM 1417 C C . GLU A 1 179 ? -13.232 1.237 -8.663 1.00 41.66 179 GLU A C 1
ATOM 1419 O O . GLU A 1 179 ? -13.094 2.280 -9.290 1.00 41.66 179 GLU A O 1
ATOM 1424 N N . SER A 1 180 ? -12.172 0.512 -8.311 1.00 52.81 180 SER A N 1
ATOM 1425 C CA . SER A 1 180 ? -10.788 0.940 -8.577 1.00 52.81 180 SER A CA 1
ATOM 1426 C C . SER A 1 180 ? -10.413 0.784 -10.055 1.00 52.81 180 SER A C 1
ATOM 1428 O O . SER A 1 180 ? -9.969 1.720 -10.709 1.00 52.81 180 SER A O 1
ATOM 1430 N N . LEU A 1 181 ? -10.667 -0.386 -10.643 1.00 52.41 181 LEU A N 1
ATOM 1431 C CA . LEU A 1 181 ? -10.308 -0.693 -12.029 1.00 52.41 181 LEU A CA 1
ATOM 1432 C C . LEU A 1 181 ? -11.105 0.154 -13.032 1.00 52.41 181 LEU A C 1
ATOM 1434 O O . LEU A 1 181 ? -10.582 0.501 -14.090 1.00 52.41 181 LEU A O 1
ATOM 1438 N N . SER A 1 182 ? -12.352 0.516 -12.709 1.00 53.56 182 SER A N 1
ATOM 1439 C CA . SER A 1 182 ? -13.165 1.425 -13.532 1.00 53.56 182 SER A CA 1
ATOM 1440 C C . SER A 1 182 ? -12.680 2.878 -13.479 1.00 53.56 182 SER A C 1
ATOM 1442 O O . SER A 1 182 ? -12.714 3.549 -14.513 1.00 53.56 182 SER A O 1
ATOM 1444 N N . GLN A 1 183 ? -12.153 3.343 -12.339 1.00 54.81 183 GLN A N 1
ATOM 1445 C CA . GLN A 1 183 ? -11.521 4.664 -12.224 1.00 54.81 183 GLN A CA 1
ATOM 1446 C C . GLN A 1 183 ? -10.290 4.785 -13.134 1.00 54.81 183 GLN A C 1
ATOM 1448 O O . GLN A 1 183 ? -10.136 5.793 -13.824 1.00 54.81 183 GLN A O 1
ATOM 1453 N N . TYR A 1 184 ? -9.463 3.739 -13.215 1.00 55.72 184 TYR A N 1
ATOM 1454 C CA . TYR A 1 184 ? -8.258 3.755 -14.050 1.00 55.72 184 TYR A CA 1
ATOM 1455 C C . TYR A 1 184 ? -8.516 3.436 -15.534 1.00 55.72 184 TYR A C 1
ATOM 1457 O O . TYR A 1 184 ? -7.905 4.046 -16.412 1.00 55.72 184 TYR A O 1
ATOM 1465 N N . LYS A 1 185 ? -9.466 2.542 -15.855 1.00 57.12 185 LYS A N 1
ATOM 1466 C CA . LYS A 1 185 ? -9.839 2.218 -17.252 1.00 57.12 185 LYS A CA 1
ATOM 1467 C C . LYS A 1 185 ? -10.370 3.413 -18.042 1.00 57.12 185 LYS A C 1
ATOM 1469 O O . LYS A 1 185 ? -10.358 3.385 -19.268 1.00 57.12 185 LYS A O 1
ATOM 1474 N N . ARG A 1 186 ? -10.826 4.469 -17.363 1.00 58.69 186 ARG A N 1
ATOM 1475 C CA . ARG A 1 186 ? -11.272 5.705 -18.017 1.00 58.69 186 ARG A CA 1
ATOM 1476 C C . ARG A 1 186 ? -10.137 6.427 -18.754 1.00 58.69 186 ARG A C 1
ATOM 1478 O O . ARG A 1 186 ? -10.408 7.117 -19.733 1.00 58.69 186 ARG A O 1
ATOM 1485 N N . TYR A 1 187 ? -8.894 6.245 -18.306 1.00 62.78 187 TYR A N 1
ATOM 1486 C CA . TYR A 1 187 ? -7.718 6.954 -18.820 1.00 62.78 187 TYR A CA 1
ATOM 1487 C C . TYR A 1 187 ? -6.725 6.045 -19.559 1.00 62.78 187 TYR A C 1
ATOM 1489 O O . TYR A 1 187 ? -5.917 6.541 -20.340 1.00 62.78 187 TYR A O 1
ATOM 1497 N N . HIS A 1 188 ? -6.812 4.724 -19.373 1.00 71.88 188 HIS A N 1
ATOM 1498 C CA . HIS A 1 188 ? -5.895 3.746 -19.967 1.00 71.88 188 HIS A CA 1
ATOM 1499 C C . HIS A 1 188 ? -6.652 2.718 -20.817 1.00 71.88 188 HIS A C 1
ATOM 1501 O O . HIS A 1 188 ? -7.584 2.073 -20.333 1.00 71.88 188 HIS A O 1
ATOM 1507 N N . ARG A 1 189 ? -6.243 2.535 -22.084 1.00 75.12 189 ARG A N 1
ATOM 1508 C CA . ARG A 1 189 ? -6.903 1.602 -23.018 1.00 75.12 189 ARG A CA 1
ATOM 1509 C C . ARG A 1 189 ? -6.586 0.146 -22.681 1.00 75.12 189 ARG A C 1
ATOM 1511 O O . ARG A 1 189 ? -7.471 -0.702 -22.761 1.00 75.12 189 ARG A O 1
ATOM 1518 N N . ARG A 1 190 ? -5.342 -0.138 -22.290 1.00 83.38 190 ARG A N 1
ATOM 1519 C CA . ARG A 1 190 ? -4.870 -1.457 -21.848 1.00 83.38 190 ARG A CA 1
ATOM 1520 C C . ARG A 1 190 ? -4.453 -1.373 -20.384 1.00 83.38 190 ARG A C 1
ATOM 1522 O O . ARG A 1 190 ? -3.325 -0.996 -20.082 1.00 83.38 190 ARG A O 1
ATOM 1529 N N . ALA A 1 191 ? -5.361 -1.719 -19.478 1.00 82.69 191 ALA A N 1
ATOM 1530 C CA . ALA A 1 191 ? -5.091 -1.753 -18.042 1.00 82.69 191 ALA A CA 1
ATOM 1531 C C . ALA A 1 191 ? -5.284 -3.167 -17.484 1.00 82.69 191 ALA A C 1
ATOM 1533 O O . ALA A 1 191 ? -6.335 -3.774 -17.723 1.00 82.69 191 ALA A O 1
ATOM 1534 N N . CYS A 1 192 ? -4.315 -3.660 -16.711 1.00 84.56 192 CYS A N 1
ATOM 1535 C CA . CYS A 1 192 ? -4.438 -4.908 -15.962 1.00 84.56 192 CYS A CA 1
ATOM 1536 C C . CYS A 1 192 ? -4.291 -4.679 -14.456 1.00 84.56 192 CYS A C 1
ATOM 1538 O O . CYS A 1 192 ? -3.634 -3.743 -14.003 1.00 84.56 192 CYS A O 1
ATOM 1540 N N . TYR A 1 193 ? -4.932 -5.555 -13.686 1.00 84.94 193 TYR A N 1
ATOM 1541 C CA . TYR A 1 193 ? -4.695 -5.688 -12.256 1.00 84.94 193 TYR A CA 1
ATOM 1542 C C . TYR A 1 193 ? -4.149 -7.087 -12.002 1.00 84.94 193 TYR A C 1
ATOM 1544 O O . TYR A 1 193 ? -4.859 -8.063 -12.233 1.00 84.94 193 TYR A O 1
ATOM 1552 N N . LEU A 1 194 ? -2.892 -7.176 -11.582 1.00 83.50 194 LEU A N 1
ATOM 1553 C CA . LEU A 1 194 ? -2.151 -8.423 -11.475 1.00 83.50 194 LEU A CA 1
ATOM 1554 C C . LEU A 1 194 ? -2.513 -9.161 -10.180 1.00 83.50 194 LEU A C 1
ATOM 1556 O O . LEU A 1 194 ? -2.003 -8.859 -9.095 1.00 83.50 194 LEU A O 1
ATOM 1560 N N . ARG A 1 195 ? -3.422 -10.127 -10.321 1.00 76.38 195 ARG A N 1
ATOM 1561 C CA . ARG A 1 195 ? -3.892 -11.009 -9.246 1.00 76.38 195 ARG A CA 1
ATOM 1562 C C . ARG A 1 195 ? -3.013 -12.251 -9.106 1.00 76.38 195 ARG A C 1
ATOM 1564 O O . ARG A 1 195 ? -2.200 -12.556 -9.977 1.00 76.38 195 ARG A O 1
ATOM 1571 N N . GLU A 1 196 ? -3.190 -12.977 -8.005 1.00 75.62 196 GLU A N 1
ATOM 1572 C CA . GLU A 1 196 ? -2.438 -14.207 -7.717 1.00 75.62 196 GLU A CA 1
ATOM 1573 C C . GLU A 1 196 ? -2.667 -15.321 -8.751 1.00 75.62 196 GLU A C 1
ATOM 1575 O O . GLU A 1 196 ? -1.770 -16.125 -9.010 1.00 75.62 196 GLU A O 1
ATOM 1580 N N . ASP A 1 197 ? -3.849 -15.366 -9.361 1.00 75.56 197 ASP A N 1
ATOM 1581 C CA . ASP A 1 197 ? -4.266 -16.368 -10.344 1.00 75.56 197 ASP A CA 1
ATOM 1582 C C . ASP A 1 197 ? -3.892 -16.003 -11.790 1.00 75.56 197 ASP A C 1
ATOM 1584 O O . ASP A 1 197 ? -4.052 -16.820 -12.694 1.00 75.56 197 ASP A O 1
ATOM 1588 N N . MET A 1 198 ? -3.360 -14.800 -12.025 1.00 77.19 198 MET A N 1
ATOM 1589 C CA . MET A 1 198 ? -3.017 -14.329 -13.366 1.00 77.19 198 MET A CA 1
ATOM 1590 C C . MET A 1 198 ? -1.597 -14.705 -13.780 1.00 77.19 198 MET A C 1
ATOM 1592 O O . MET A 1 198 ? -0.658 -14.658 -12.982 1.00 77.19 198 MET A O 1
ATOM 1596 N N . GLU A 1 199 ? -1.421 -15.015 -15.063 1.00 84.56 199 GLU A N 1
ATOM 1597 C CA . GLU A 1 199 ? -0.096 -15.188 -15.652 1.00 84.56 199 GLU A CA 1
ATOM 1598 C C . GLU A 1 199 ? 0.749 -13.912 -15.545 1.00 84.56 199 GLU A C 1
ATOM 1600 O O . GLU A 1 199 ? 0.250 -12.792 -15.431 1.00 84.56 199 GLU A O 1
ATOM 1605 N N . SER A 1 200 ? 2.064 -14.103 -15.568 1.00 88.88 200 SER A N 1
ATOM 1606 C CA . SER A 1 200 ? 3.035 -13.017 -15.538 1.00 88.88 200 SER A CA 1
ATOM 1607 C C . SER A 1 200 ? 2.915 -12.110 -16.765 1.00 88.88 200 SER A C 1
ATOM 1609 O O . SER A 1 200 ? 2.857 -12.599 -17.892 1.00 88.88 200 SER A O 1
ATOM 1611 N N . VAL A 1 201 ? 2.956 -10.797 -16.540 1.00 89.50 201 VAL A N 1
ATOM 1612 C CA . VAL A 1 201 ? 2.713 -9.755 -17.554 1.00 89.50 201 VAL A CA 1
ATOM 1613 C C . VAL A 1 201 ? 3.988 -8.993 -17.897 1.00 89.50 201 VAL A C 1
ATOM 1615 O O . VAL A 1 201 ? 4.852 -8.828 -17.036 1.00 89.50 201 VAL A O 1
ATOM 1618 N N . ALA A 1 202 ? 4.089 -8.507 -19.132 1.00 88.44 202 ALA A N 1
ATOM 1619 C CA . ALA A 1 202 ? 5.216 -7.707 -19.607 1.00 88.44 202 ALA A CA 1
ATOM 1620 C C . ALA A 1 202 ? 4.787 -6.233 -19.816 1.00 88.44 202 ALA A C 1
ATOM 1622 O O . ALA A 1 202 ? 3.702 -6.003 -20.362 1.00 88.44 202 ALA A O 1
ATOM 1623 N N . PRO A 1 203 ? 5.562 -5.223 -19.367 1.00 87.00 203 PRO A N 1
ATOM 1624 C CA . PRO A 1 203 ? 5.173 -3.808 -19.452 1.00 87.00 203 PRO A CA 1
ATOM 1625 C C . PRO A 1 203 ? 4.819 -3.307 -20.862 1.00 87.00 203 PRO A C 1
ATOM 1627 O O . PRO A 1 203 ? 3.981 -2.427 -21.015 1.00 87.00 203 PRO A O 1
ATOM 1630 N N . GLU A 1 204 ? 5.396 -3.882 -21.912 1.00 83.50 204 GLU A N 1
ATOM 1631 C CA . GLU A 1 204 ? 5.205 -3.473 -23.311 1.00 83.50 204 GLU A CA 1
ATOM 1632 C C . GLU A 1 204 ? 3.769 -3.740 -23.810 1.00 83.50 204 GLU A C 1
ATOM 1634 O O . GLU A 1 204 ? 3.246 -3.085 -24.727 1.00 83.50 204 GLU A O 1
ATOM 1639 N N . GLU A 1 205 ? 3.097 -4.705 -23.182 1.00 85.00 205 GLU A N 1
ATOM 1640 C CA . GLU A 1 205 ? 1.746 -5.140 -23.524 1.00 85.00 205 GLU A CA 1
ATOM 1641 C C . GLU A 1 205 ? 0.657 -4.245 -22.916 1.00 85.00 205 GLU A C 1
ATOM 1643 O O . GLU A 1 205 ? -0.490 -4.279 -23.378 1.00 85.00 205 GLU A O 1
ATOM 1648 N N . TRP A 1 206 ? 1.004 -3.395 -21.945 1.00 86.94 206 TRP A N 1
ATOM 1649 C CA . TRP A 1 206 ? 0.048 -2.653 -21.125 1.00 86.94 206 TRP A CA 1
ATOM 1650 C C . TRP A 1 206 ? 0.334 -1.149 -21.119 1.00 86.94 206 TRP A C 1
ATOM 1652 O O . TRP A 1 206 ? 1.452 -0.698 -21.329 1.00 86.94 206 TRP A O 1
ATOM 1662 N N . ASP A 1 207 ? -0.715 -0.355 -20.914 1.00 85.94 207 ASP A N 1
ATOM 1663 C CA . ASP A 1 207 ? -0.589 1.084 -20.653 1.00 85.94 207 ASP A CA 1
ATOM 1664 C C . ASP A 1 207 ? -0.560 1.345 -19.133 1.00 85.94 207 ASP A C 1
ATOM 1666 O O . ASP A 1 207 ? 0.005 2.337 -18.672 1.00 85.94 207 ASP A O 1
ATOM 1670 N N . LEU A 1 208 ? -1.191 0.454 -18.358 1.00 87.44 208 LEU A N 1
ATOM 1671 C CA . LEU A 1 208 ? -1.228 0.467 -16.901 1.00 87.44 208 LEU A CA 1
ATOM 1672 C C . LEU A 1 208 ? -1.212 -0.962 -16.346 1.00 87.44 208 LEU A C 1
ATOM 1674 O O . LEU A 1 208 ? -2.057 -1.784 -16.709 1.00 87.44 208 LEU A O 1
ATOM 1678 N N . ILE A 1 209 ? -0.316 -1.216 -15.399 1.00 89.31 209 ILE A N 1
ATOM 1679 C CA . ILE A 1 209 ? -0.286 -2.431 -14.585 1.00 89.31 209 ILE A CA 1
ATOM 1680 C C . ILE A 1 209 ? -0.479 -2.016 -13.133 1.00 89.31 209 ILE A C 1
ATOM 1682 O O . ILE A 1 209 ? 0.371 -1.339 -12.567 1.00 89.31 209 ILE A O 1
ATOM 1686 N N . ILE A 1 210 ? -1.578 -2.432 -12.512 1.00 87.19 210 ILE A N 1
ATOM 1687 C CA . ILE A 1 210 ? -1.767 -2.308 -11.065 1.00 87.19 210 ILE A CA 1
ATOM 1688 C C . ILE A 1 210 ? -1.358 -3.641 -10.445 1.00 87.19 210 ILE A C 1
ATOM 1690 O O . ILE A 1 210 ? -1.883 -4.683 -10.829 1.00 87.19 210 ILE A O 1
ATOM 1694 N N . VAL A 1 211 ? -0.426 -3.634 -9.502 1.00 88.31 211 VAL A N 1
ATOM 1695 C CA . VAL A 1 211 ? 0.148 -4.851 -8.926 1.00 88.31 211 VAL A CA 1
ATOM 1696 C C . VAL A 1 211 ? 0.196 -4.742 -7.414 1.00 88.31 211 VAL A C 1
ATOM 1698 O O . VAL A 1 211 ? 0.676 -3.755 -6.862 1.00 88.31 211 VAL A O 1
ATOM 1701 N N . GLN A 1 212 ? -0.289 -5.777 -6.733 1.00 86.25 212 GLN A N 1
ATOM 1702 C CA . GLN A 1 212 ? -0.072 -5.872 -5.299 1.00 86.25 212 GLN A CA 1
ATOM 1703 C C . GLN A 1 212 ? 1.362 -6.306 -5.014 1.00 86.25 212 GLN A C 1
ATOM 1705 O O . GLN A 1 212 ? 1.901 -7.164 -5.712 1.00 86.25 212 GLN A O 1
ATOM 1710 N N . ILE A 1 213 ? 1.955 -5.763 -3.957 1.00 84.31 213 ILE A N 1
ATOM 1711 C CA . ILE A 1 213 ? 3.357 -5.960 -3.608 1.00 84.31 213 ILE A CA 1
ATOM 1712 C C . ILE A 1 213 ? 3.774 -7.437 -3.537 1.00 84.31 213 ILE A C 1
ATOM 1714 O O . ILE A 1 213 ? 4.821 -7.812 -4.069 1.00 84.31 213 ILE A O 1
ATOM 1718 N N . LYS A 1 214 ? 2.898 -8.307 -3.009 1.00 86.31 214 LYS A N 1
ATOM 1719 C CA . LYS A 1 214 ? 3.103 -9.766 -2.953 1.00 86.31 214 LYS A CA 1
ATOM 1720 C C . LYS A 1 214 ? 3.309 -10.417 -4.328 1.00 86.31 214 LYS A C 1
ATOM 1722 O O . LYS A 1 214 ? 4.031 -11.409 -4.437 1.00 86.31 214 LYS A O 1
ATOM 1727 N N . ASN A 1 215 ? 2.755 -9.815 -5.381 1.00 89.56 215 ASN A N 1
ATOM 1728 C CA . ASN A 1 215 ? 2.757 -10.308 -6.758 1.00 89.56 215 ASN A CA 1
ATOM 1729 C C . ASN A 1 215 ? 3.784 -9.615 -7.667 1.00 89.56 215 ASN A C 1
ATOM 1731 O O . ASN A 1 215 ? 3.791 -9.885 -8.867 1.00 89.56 215 ASN A O 1
ATOM 1735 N N . LEU A 1 216 ? 4.661 -8.751 -7.138 1.00 89.25 216 LEU A N 1
ATOM 1736 C CA . LEU A 1 216 ? 5.615 -7.992 -7.958 1.00 89.25 216 LEU A CA 1
ATOM 1737 C C . LEU A 1 216 ? 6.465 -8.862 -8.883 1.00 89.25 216 LEU A C 1
ATOM 1739 O O . LEU A 1 216 ? 6.638 -8.524 -10.049 1.00 89.25 216 LEU A O 1
ATOM 1743 N N . HIS A 1 217 ? 6.948 -10.001 -8.391 1.00 88.56 217 HIS A N 1
ATOM 1744 C CA . HIS A 1 217 ? 7.756 -10.964 -9.143 1.00 88.56 217 HIS A CA 1
ATOM 1745 C C . HIS A 1 217 ? 7.102 -11.465 -10.442 1.00 88.56 217 HIS A C 1
ATOM 1747 O O . HIS A 1 217 ? 7.784 -12.060 -11.273 1.00 88.56 217 HIS A O 1
ATOM 1753 N N . ARG A 1 218 ? 5.790 -11.265 -10.621 1.00 89.50 218 ARG A N 1
ATOM 1754 C CA . ARG A 1 218 ? 5.065 -11.642 -11.838 1.00 89.50 218 ARG A CA 1
ATOM 1755 C C . ARG A 1 218 ? 5.178 -10.608 -12.955 1.00 89.50 218 ARG A C 1
ATOM 1757 O O . ARG A 1 218 ? 4.765 -10.913 -14.070 1.00 89.50 218 ARG A O 1
ATOM 1764 N N . ILE A 1 219 ? 5.723 -9.423 -12.695 1.00 89.62 219 ILE A N 1
ATOM 1765 C CA . ILE A 1 219 ? 6.072 -8.480 -13.757 1.00 89.62 219 ILE A CA 1
ATOM 1766 C C . ILE A 1 219 ? 7.360 -8.971 -14.415 1.00 89.62 219 ILE A C 1
ATOM 1768 O O . ILE A 1 219 ? 8.421 -9.013 -13.788 1.00 89.62 219 ILE A O 1
ATOM 1772 N N . LYS A 1 220 ? 7.257 -9.351 -15.689 1.00 87.50 220 LYS A N 1
ATOM 1773 C CA . LYS A 1 220 ? 8.396 -9.735 -16.519 1.00 87.50 220 LYS A CA 1
ATOM 1774 C C . LYS A 1 220 ? 9.101 -8.471 -16.975 1.00 87.50 220 LYS A C 1
ATOM 1776 O O . LYS A 1 220 ? 8.697 -7.838 -17.941 1.00 87.50 220 LYS A O 1
ATOM 1781 N N . ILE A 1 221 ? 10.149 -8.111 -16.253 1.00 76.25 221 ILE A N 1
ATOM 1782 C CA . ILE A 1 221 ? 11.104 -7.111 -16.716 1.00 76.25 221 ILE A CA 1
ATOM 1783 C C . ILE A 1 221 ? 12.170 -7.874 -17.485 1.00 76.25 221 ILE A C 1
ATOM 1785 O O . ILE A 1 221 ? 12.684 -8.880 -16.984 1.00 76.25 221 ILE A O 1
ATOM 1789 N N . ALA A 1 222 ? 12.471 -7.400 -18.689 1.00 69.88 222 ALA A N 1
ATOM 1790 C CA . ALA A 1 222 ? 13.568 -7.909 -19.493 1.00 69.88 222 ALA A CA 1
ATOM 1791 C C . ALA A 1 222 ? 14.913 -7.808 -18.739 1.00 69.88 222 ALA A C 1
ATOM 1793 O O . ALA A 1 222 ? 14.996 -7.277 -17.623 1.00 69.88 222 ALA A O 1
ATOM 1794 N N . GLU A 1 223 ? 15.989 -8.331 -19.324 1.00 67.81 223 GLU A N 1
ATOM 1795 C CA . GLU A 1 223 ? 17.321 -8.106 -18.758 1.00 67.81 223 GLU A CA 1
ATOM 1796 C C . GLU A 1 223 ? 17.599 -6.602 -18.617 1.00 67.81 223 GLU A C 1
ATOM 1798 O O . GLU A 1 223 ? 17.000 -5.779 -19.314 1.00 67.81 223 GLU A O 1
ATOM 1803 N N . LEU A 1 224 ? 18.462 -6.225 -17.664 1.00 63.66 224 LEU A N 1
ATOM 1804 C CA . LEU A 1 224 ? 18.636 -4.821 -17.273 1.00 63.66 224 LEU A CA 1
ATOM 1805 C C . LEU A 1 224 ? 18.906 -3.929 -18.499 1.00 63.66 224 LEU A C 1
ATOM 1807 O O . LEU A 1 224 ? 18.303 -2.869 -18.623 1.00 63.66 224 LEU A O 1
ATOM 1811 N N . GLU A 1 225 ? 19.720 -4.405 -19.438 1.00 60.97 225 GLU A N 1
ATOM 1812 C CA . GLU A 1 225 ? 20.040 -3.735 -20.703 1.00 60.97 225 GLU A CA 1
ATOM 1813 C C . GLU A 1 225 ? 18.803 -3.444 -21.571 1.00 60.97 225 GLU A C 1
ATOM 1815 O O . GLU A 1 225 ? 18.583 -2.304 -21.978 1.00 60.97 225 GLU A O 1
ATOM 1820 N N . GLU A 1 226 ? 17.957 -4.447 -21.807 1.00 64.94 226 GLU A N 1
ATOM 1821 C CA . GLU A 1 226 ? 16.733 -4.312 -22.605 1.00 64.94 226 GLU A CA 1
ATOM 1822 C C . GLU A 1 226 ? 15.688 -3.447 -21.886 1.00 64.94 226 GLU A C 1
ATOM 1824 O O . GLU A 1 226 ? 15.013 -2.614 -22.497 1.00 64.94 226 GLU A O 1
ATOM 1829 N N . SER A 1 227 ? 15.598 -3.588 -20.561 1.00 62.59 227 SER A N 1
ATOM 1830 C CA . SER A 1 227 ? 14.664 -2.827 -19.728 1.00 62.59 227 SER A CA 1
ATOM 1831 C C . SER A 1 227 ? 15.003 -1.335 -19.645 1.00 62.59 227 SER A C 1
ATOM 1833 O O . SER A 1 227 ? 14.108 -0.505 -19.493 1.00 62.59 227 SER A O 1
ATOM 1835 N N . LEU A 1 228 ? 16.275 -0.955 -19.819 1.00 61.53 228 LEU A N 1
ATOM 1836 C CA . LEU A 1 228 ? 16.686 0.450 -19.847 1.00 61.53 228 LEU A CA 1
ATOM 1837 C C . LEU A 1 228 ? 16.128 1.198 -21.065 1.00 61.53 228 LEU A C 1
ATOM 1839 O O . LEU A 1 228 ? 15.950 2.411 -20.971 1.00 61.53 228 LEU A O 1
ATOM 1843 N N . GLY A 1 229 ? 15.815 0.513 -22.169 1.00 62.12 229 GLY A N 1
ATOM 1844 C CA . GLY A 1 229 ? 15.168 1.098 -23.352 1.00 62.12 229 GLY A CA 1
ATOM 1845 C C . GLY A 1 229 ? 13.649 1.279 -23.224 1.00 62.12 229 GLY A C 1
ATOM 1846 O O . GLY A 1 229 ? 13.022 1.887 -24.098 1.00 62.12 229 GLY A O 1
ATOM 1847 N N . GLN A 1 230 ? 13.043 0.769 -22.149 1.00 69.38 230 GLN A N 1
ATOM 1848 C CA . GLN A 1 230 ? 11.603 0.849 -21.931 1.00 69.38 230 GLN A CA 1
ATOM 1849 C C . GLN A 1 230 ? 11.196 2.215 -21.387 1.00 69.38 230 GLN A C 1
ATOM 1851 O O . GLN A 1 230 ? 11.866 2.811 -20.540 1.00 69.38 230 GLN A O 1
ATOM 1856 N N . ASN A 1 231 ? 10.058 2.711 -21.866 1.00 77.62 231 ASN A N 1
ATOM 1857 C CA . ASN A 1 231 ? 9.429 3.892 -21.312 1.00 77.62 231 ASN A CA 1
ATOM 1858 C C . ASN A 1 231 ? 8.507 3.472 -20.158 1.00 77.62 231 ASN A C 1
ATOM 1860 O O . ASN A 1 231 ? 7.391 3.005 -20.380 1.00 77.62 231 ASN A O 1
ATOM 1864 N N . LEU A 1 232 ? 9.002 3.568 -18.926 1.00 83.50 232 LEU A N 1
ATOM 1865 C CA . LEU A 1 232 ? 8.334 3.022 -17.749 1.00 83.50 232 LEU A CA 1
ATOM 1866 C C . LEU A 1 232 ? 8.225 4.077 -16.652 1.00 83.50 232 LEU A C 1
ATOM 1868 O O . LEU A 1 232 ? 9.220 4.695 -16.286 1.00 83.50 232 LEU A O 1
ATOM 1872 N N . ASP A 1 233 ? 7.025 4.256 -16.115 1.00 84.50 233 ASP A N 1
ATOM 1873 C CA . ASP A 1 233 ? 6.780 5.076 -14.932 1.00 84.50 233 ASP A CA 1
ATOM 1874 C C . ASP A 1 233 ? 6.332 4.169 -13.788 1.00 84.50 233 ASP A C 1
ATOM 1876 O O . ASP A 1 233 ? 5.550 3.240 -13.990 1.00 84.50 233 ASP A O 1
ATOM 1880 N N . VAL A 1 234 ? 6.799 4.444 -12.573 1.00 85.50 234 VAL A N 1
ATOM 1881 C CA . VAL A 1 234 ? 6.411 3.700 -11.371 1.00 85.50 234 VAL A CA 1
ATOM 1882 C C . VAL A 1 234 ? 5.697 4.636 -10.413 1.00 85.50 234 VAL A C 1
ATOM 1884 O O . VAL A 1 234 ? 6.193 5.711 -10.080 1.00 85.50 234 VAL A O 1
ATOM 1887 N N . MET A 1 235 ? 4.531 4.214 -9.943 1.00 82.94 235 MET A N 1
ATOM 1888 C CA . MET A 1 235 ? 3.799 4.842 -8.855 1.00 82.94 235 MET A CA 1
ATOM 1889 C C . MET A 1 235 ? 3.710 3.853 -7.700 1.00 82.94 235 MET A C 1
ATOM 1891 O O . MET A 1 235 ? 3.217 2.743 -7.881 1.00 82.94 235 MET A O 1
ATOM 1895 N N . ILE A 1 236 ? 4.204 4.241 -6.532 1.00 81.12 236 ILE A N 1
ATOM 1896 C CA . ILE A 1 236 ? 4.127 3.441 -5.311 1.00 81.12 236 ILE A CA 1
ATOM 1897 C C . ILE A 1 236 ? 3.054 4.055 -4.418 1.00 81.12 236 ILE A C 1
ATOM 1899 O O . ILE A 1 236 ? 3.211 5.198 -3.987 1.00 81.12 236 ILE A O 1
ATOM 1903 N N . ASP A 1 237 ? 1.989 3.304 -4.156 1.00 71.50 237 ASP A N 1
ATOM 1904 C CA . ASP A 1 237 ? 0.971 3.690 -3.185 1.00 71.50 237 ASP A CA 1
ATOM 1905 C C . ASP A 1 237 ? 1.460 3.372 -1.771 1.00 71.50 237 ASP A C 1
ATOM 1907 O O . ASP A 1 237 ? 1.933 2.260 -1.531 1.00 71.50 237 ASP A O 1
ATOM 1911 N N . GLU A 1 238 ? 1.373 4.339 -0.858 1.00 69.06 238 GLU A N 1
ATOM 1912 C CA . GLU A 1 238 ? 1.841 4.218 0.528 1.00 69.06 238 GLU A CA 1
ATOM 1913 C C . GLU A 1 238 ? 3.264 3.644 0.627 1.00 69.06 238 GLU A C 1
ATOM 1915 O O . GLU A 1 238 ? 3.502 2.543 1.133 1.00 69.06 238 GLU A O 1
ATOM 1920 N N . LYS A 1 239 ? 4.248 4.404 0.137 1.00 70.25 239 LYS A N 1
ATOM 1921 C CA . LYS A 1 239 ? 5.647 3.957 0.021 1.00 70.25 239 LYS A CA 1
ATOM 1922 C C . LYS A 1 239 ? 6.188 3.267 1.275 1.00 70.25 239 LYS A C 1
ATOM 1924 O O . LYS A 1 239 ? 6.882 2.260 1.165 1.00 70.25 239 LYS A O 1
ATOM 1929 N N . GLU A 1 240 ? 5.888 3.795 2.457 1.00 64.62 240 GLU A N 1
ATOM 1930 C CA . GLU A 1 240 ? 6.322 3.196 3.719 1.00 64.62 240 GLU A CA 1
ATOM 1931 C C . GLU A 1 240 ? 5.761 1.783 3.919 1.00 64.62 240 GLU A C 1
ATOM 1933 O O . GLU A 1 240 ? 6.511 0.873 4.276 1.00 64.62 240 GLU A O 1
ATOM 1938 N N . ALA A 1 241 ? 4.469 1.585 3.653 1.00 68.94 241 ALA A N 1
ATOM 1939 C CA . ALA A 1 241 ? 3.837 0.279 3.752 1.00 68.94 241 ALA A CA 1
ATOM 1940 C C . ALA A 1 241 ? 4.476 -0.703 2.765 1.00 68.94 241 ALA A C 1
ATOM 1942 O O . ALA A 1 241 ? 4.786 -1.828 3.140 1.00 68.94 241 ALA A O 1
ATOM 1943 N N . VAL A 1 242 ? 4.763 -0.261 1.537 1.00 74.12 242 VAL A N 1
ATOM 1944 C CA . VAL A 1 242 ? 5.428 -1.095 0.522 1.00 74.12 242 VAL A CA 1
ATOM 1945 C C . VAL A 1 242 ? 6.813 -1.541 0.973 1.00 74.12 242 VAL A C 1
ATOM 1947 O O . VAL A 1 242 ? 7.155 -2.716 0.852 1.00 74.12 242 VAL A O 1
ATOM 1950 N N . LEU A 1 243 ? 7.612 -0.625 1.516 1.00 72.19 243 LEU A N 1
ATOM 1951 C CA . LEU A 1 243 ? 8.975 -0.935 1.950 1.00 72.19 243 LEU A CA 1
ATOM 1952 C C . LEU A 1 243 ? 8.999 -1.850 3.181 1.00 72.19 243 LEU A C 1
ATOM 1954 O O . LEU A 1 243 ? 9.927 -2.641 3.329 1.00 72.19 243 LEU A O 1
ATOM 1958 N N . ARG A 1 244 ? 7.989 -1.752 4.050 1.00 69.69 244 ARG A N 1
ATOM 1959 C CA . ARG A 1 244 ? 7.862 -2.569 5.265 1.00 69.69 244 ARG A CA 1
ATOM 1960 C C . ARG A 1 244 ? 7.139 -3.896 5.046 1.00 69.69 244 ARG A C 1
ATOM 1962 O O . ARG A 1 244 ? 7.092 -4.705 5.970 1.00 69.69 244 ARG A O 1
ATOM 1969 N N . ASP A 1 245 ? 6.598 -4.129 3.855 1.00 74.94 245 ASP A N 1
ATOM 1970 C CA . ASP A 1 245 ? 5.879 -5.359 3.558 1.00 74.94 245 ASP A CA 1
ATOM 1971 C C . ASP A 1 245 ? 6.816 -6.572 3.625 1.00 74.94 245 ASP A C 1
ATOM 1973 O O . ASP A 1 245 ? 7.920 -6.576 3.065 1.00 74.94 245 ASP A O 1
ATOM 1977 N N . GLU A 1 246 ? 6.371 -7.643 4.285 1.00 71.56 246 GLU A N 1
ATOM 1978 C CA . GLU A 1 246 ? 7.140 -8.888 4.385 1.00 71.56 246 GLU A CA 1
ATOM 1979 C C . GLU A 1 246 ? 7.464 -9.471 3.002 1.00 71.56 246 GLU A C 1
ATOM 1981 O O . GLU A 1 246 ? 8.504 -10.105 2.817 1.00 71.56 246 GLU A O 1
ATOM 1986 N N . SER A 1 247 ? 6.626 -9.200 2.001 1.00 81.50 247 SER A N 1
ATOM 1987 C CA . SER A 1 247 ? 6.847 -9.590 0.612 1.00 81.50 247 SER A CA 1
ATOM 1988 C C . SER A 1 247 ? 7.989 -8.829 -0.056 1.00 81.50 247 SER A C 1
ATOM 1990 O O . SER A 1 247 ? 8.419 -9.258 -1.119 1.00 81.50 247 SER A O 1
ATOM 1992 N N . ILE A 1 248 ? 8.485 -7.726 0.509 1.00 81.00 248 ILE A N 1
ATOM 1993 C CA . ILE A 1 248 ? 9.727 -7.062 0.081 1.00 81.00 248 ILE A CA 1
ATOM 1994 C C . ILE A 1 248 ? 10.893 -7.486 0.969 1.00 81.00 248 ILE A C 1
ATOM 1996 O O . ILE A 1 248 ? 11.977 -7.792 0.468 1.00 81.00 248 ILE A O 1
ATOM 2000 N N . ILE A 1 249 ? 10.684 -7.540 2.283 1.00 72.62 249 ILE A N 1
ATOM 2001 C CA . ILE A 1 249 ? 11.756 -7.838 3.238 1.00 72.62 249 ILE A CA 1
ATOM 2002 C C . ILE A 1 249 ? 12.238 -9.288 3.077 1.00 72.62 249 ILE A C 1
ATOM 2004 O O . ILE A 1 249 ? 13.438 -9.533 2.925 1.00 72.62 249 ILE A O 1
ATOM 2008 N N . ASN A 1 250 ? 11.305 -10.241 3.035 1.00 76.25 250 ASN A N 1
ATOM 2009 C CA . ASN A 1 250 ? 11.588 -11.675 3.125 1.00 76.25 250 ASN A CA 1
ATOM 2010 C C . ASN A 1 250 ? 11.555 -12.406 1.773 1.00 76.25 250 ASN A C 1
ATOM 2012 O O . ASN A 1 250 ? 11.937 -13.573 1.705 1.00 76.25 250 ASN A O 1
ATOM 2016 N N . ASN A 1 251 ? 11.122 -11.754 0.688 1.00 82.31 251 ASN A N 1
ATOM 2017 C CA . ASN A 1 251 ? 11.059 -12.366 -0.641 1.00 82.31 251 ASN A CA 1
ATOM 2018 C C . ASN A 1 251 ? 12.017 -11.673 -1.615 1.00 82.31 251 ASN A C 1
ATOM 2020 O O . ASN A 1 251 ? 11.751 -10.600 -2.157 1.00 82.31 251 ASN A O 1
ATOM 2024 N N . GLU A 1 252 ? 13.137 -12.346 -1.873 1.00 82.69 252 GLU A N 1
ATOM 2025 C CA . GLU A 1 252 ? 14.200 -11.856 -2.746 1.00 82.69 252 GLU A CA 1
ATOM 2026 C C . GLU A 1 252 ? 13.724 -11.564 -4.176 1.00 82.69 252 GLU A C 1
ATOM 2028 O O . GLU A 1 252 ? 14.153 -10.574 -4.765 1.00 82.69 252 GLU A O 1
ATOM 2033 N N . LYS A 1 253 ? 12.807 -12.366 -4.736 1.00 86.00 253 LYS A N 1
ATOM 2034 C CA . LYS A 1 253 ? 12.304 -12.142 -6.101 1.00 86.00 253 LYS A CA 1
ATOM 2035 C C . LYS A 1 253 ? 11.528 -10.835 -6.194 1.00 86.00 253 LYS A C 1
ATOM 2037 O O . LYS A 1 253 ? 11.804 -10.029 -7.075 1.00 86.00 253 LYS A O 1
ATOM 2042 N N . ASN A 1 254 ? 10.599 -10.608 -5.268 1.00 86.44 254 ASN A N 1
ATOM 2043 C CA . ASN A 1 254 ? 9.838 -9.361 -5.207 1.00 86.44 254 ASN A CA 1
ATOM 2044 C C . ASN A 1 254 ? 10.757 -8.161 -4.966 1.00 86.44 254 ASN A C 1
ATOM 2046 O O . ASN A 1 254 ? 10.632 -7.159 -5.664 1.00 86.44 254 ASN A O 1
ATOM 2050 N N . ARG A 1 255 ? 11.717 -8.281 -4.041 1.00 83.25 255 ARG A N 1
ATOM 2051 C CA . ARG A 1 255 ? 12.712 -7.236 -3.768 1.00 83.25 255 ARG A CA 1
ATOM 2052 C C . ARG A 1 255 ? 13.551 -6.897 -5.001 1.00 83.25 255 ARG A C 1
ATOM 2054 O O . ARG A 1 255 ? 13.720 -5.725 -5.321 1.00 83.25 255 ARG A O 1
ATOM 2061 N N . ASN A 1 256 ? 14.027 -7.904 -5.730 1.00 80.56 256 ASN A N 1
ATOM 2062 C CA . ASN A 1 256 ? 14.821 -7.711 -6.943 1.00 80.56 256 ASN A CA 1
ATOM 2063 C C . ASN A 1 256 ? 13.995 -7.078 -8.066 1.00 80.56 256 ASN A C 1
ATOM 2065 O O . ASN A 1 256 ? 14.472 -6.148 -8.719 1.00 80.56 256 ASN A O 1
ATOM 2069 N N . THR A 1 257 ? 12.755 -7.530 -8.273 1.00 86.12 257 THR A N 1
ATOM 2070 C CA . THR A 1 257 ? 11.848 -6.907 -9.244 1.00 86.12 257 THR A CA 1
ATOM 2071 C C . THR A 1 257 ? 11.544 -5.461 -8.858 1.00 86.12 257 THR A C 1
ATOM 2073 O O . THR A 1 257 ? 11.641 -4.585 -9.711 1.00 86.12 257 THR A O 1
ATOM 2076 N N . PHE A 1 258 ? 11.273 -5.182 -7.579 1.00 85.06 258 PHE A N 1
ATOM 2077 C CA . PHE A 1 258 ? 11.068 -3.825 -7.072 1.00 85.06 258 PHE A CA 1
ATOM 2078 C C . PHE A 1 258 ? 12.268 -2.919 -7.376 1.00 85.06 258 PHE A C 1
ATOM 2080 O O . PHE A 1 258 ? 12.103 -1.881 -8.013 1.00 85.06 258 PHE A O 1
ATOM 2087 N N . CYS A 1 259 ? 13.488 -3.328 -7.015 1.00 76.88 259 CYS A N 1
ATOM 2088 C CA . CYS A 1 259 ? 14.686 -2.533 -7.291 1.00 76.88 259 CYS A CA 1
ATOM 2089 C C . CYS A 1 259 ? 14.893 -2.291 -8.796 1.00 76.88 259 CYS A C 1
ATOM 2091 O O . CYS A 1 259 ? 15.233 -1.178 -9.195 1.00 76.88 259 CYS A O 1
ATOM 2093 N N . ARG A 1 260 ? 14.648 -3.300 -9.647 1.00 77.50 260 ARG A N 1
ATOM 2094 C CA . ARG A 1 260 ? 14.734 -3.153 -11.111 1.00 77.50 260 ARG A CA 1
ATOM 2095 C C . ARG A 1 260 ? 13.714 -2.155 -11.651 1.00 77.50 260 ARG A C 1
ATOM 2097 O O . ARG A 1 260 ? 14.088 -1.323 -12.472 1.00 77.50 260 ARG A O 1
ATOM 2104 N N . LEU A 1 261 ? 12.468 -2.189 -11.177 1.00 83.44 261 LEU A N 1
ATOM 2105 C CA . LEU A 1 261 ? 11.441 -1.214 -11.568 1.00 83.44 261 LEU A CA 1
ATOM 2106 C C . LEU A 1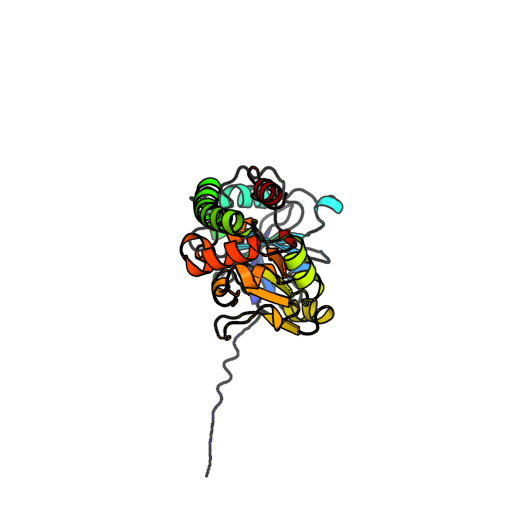 261 ? 11.886 0.211 -11.254 1.00 83.44 261 LEU A C 1
ATOM 2108 O O . LEU A 1 261 ? 11.842 1.076 -12.120 1.00 83.44 261 LEU A O 1
ATOM 2112 N N . ILE A 1 262 ? 12.374 0.443 -10.037 1.00 78.50 262 ILE A N 1
ATOM 2113 C CA . ILE A 1 262 ? 12.796 1.775 -9.593 1.00 78.50 262 ILE A CA 1
ATOM 2114 C C . ILE A 1 262 ? 14.016 2.279 -10.368 1.00 78.50 262 ILE A C 1
ATOM 2116 O O . ILE A 1 262 ? 14.079 3.460 -10.691 1.00 78.50 262 ILE A O 1
ATOM 2120 N N . LEU A 1 263 ? 14.967 1.403 -10.703 1.00 72.62 263 LEU A N 1
ATOM 2121 C CA . LEU A 1 263 ? 16.163 1.782 -11.464 1.00 72.62 263 LEU A CA 1
ATOM 2122 C C . LEU A 1 263 ? 15.901 2.032 -12.951 1.00 72.62 263 LEU A C 1
ATOM 2124 O O . LEU A 1 263 ? 16.616 2.818 -13.573 1.00 72.62 263 LEU A O 1
ATOM 2128 N N . THR A 1 264 ? 14.936 1.324 -13.531 1.00 74.31 264 THR A N 1
ATOM 2129 C CA . THR A 1 264 ? 14.619 1.415 -14.965 1.00 74.31 264 THR A CA 1
ATOM 2130 C C . THR A 1 264 ? 13.634 2.538 -15.261 1.00 74.31 264 THR A C 1
ATOM 2132 O O . THR A 1 264 ? 13.692 3.112 -16.352 1.00 74.31 264 THR A O 1
ATOM 2135 N N . ALA A 1 265 ? 12.793 2.893 -14.285 1.00 77.50 265 ALA A N 1
ATOM 2136 C CA . ALA A 1 265 ? 11.779 3.925 -14.414 1.00 77.50 265 ALA A CA 1
ATOM 2137 C C . ALA A 1 265 ? 12.349 5.278 -14.863 1.00 77.50 265 ALA A C 1
ATOM 2139 O O . ALA A 1 265 ? 13.380 5.748 -14.382 1.00 77.50 265 ALA A O 1
ATOM 2140 N N . ASN A 1 266 ? 11.623 5.946 -15.757 1.00 75.19 266 ASN A N 1
ATOM 2141 C CA . ASN A 1 266 ? 11.829 7.353 -16.088 1.00 75.19 266 ASN A CA 1
ATOM 2142 C C . ASN A 1 266 ? 11.394 8.251 -14.940 1.00 75.19 266 ASN A C 1
ATOM 2144 O O . ASN A 1 266 ? 12.022 9.270 -14.661 1.00 75.19 266 ASN A O 1
ATOM 2148 N N . LYS A 1 267 ? 10.293 7.872 -14.291 1.00 76.75 267 LYS A N 1
ATOM 2149 C CA . LYS A 1 267 ? 9.744 8.603 -13.167 1.00 76.75 267 LYS A CA 1
ATOM 2150 C C . LYS A 1 267 ? 9.251 7.649 -12.101 1.00 76.75 267 LYS A C 1
ATOM 2152 O O . LYS A 1 267 ? 8.497 6.722 -12.379 1.00 76.75 267 LYS A O 1
ATOM 2157 N N . VAL A 1 268 ? 9.626 7.946 -10.863 1.00 74.62 268 VAL A N 1
ATOM 2158 C CA . VAL A 1 268 ? 9.082 7.293 -9.677 1.00 74.62 268 VAL A CA 1
ATOM 2159 C C . VAL A 1 268 ? 8.268 8.323 -8.908 1.00 74.62 268 VAL A C 1
ATOM 2161 O O . VAL A 1 268 ? 8.775 9.379 -8.536 1.00 74.62 268 VAL A O 1
ATOM 2164 N N . LYS A 1 269 ? 6.987 8.033 -8.697 1.00 76.50 269 LYS A N 1
ATOM 2165 C CA . LYS A 1 269 ? 6.094 8.795 -7.822 1.00 76.50 269 LYS A CA 1
ATOM 2166 C C . LYS A 1 269 ? 5.712 7.931 -6.632 1.00 76.50 269 LYS A C 1
ATOM 2168 O O . LYS A 1 269 ? 5.576 6.720 -6.767 1.00 76.50 269 LYS A O 1
ATOM 2173 N N . CYS A 1 270 ? 5.531 8.556 -5.482 1.00 69.81 270 CYS A N 1
ATOM 2174 C CA . CYS A 1 270 ? 5.114 7.891 -4.257 1.00 69.81 270 CYS A CA 1
ATOM 2175 C C . CYS A 1 270 ? 3.946 8.669 -3.647 1.00 69.81 270 CYS A C 1
ATOM 2177 O O . CYS A 1 270 ? 3.950 9.899 -3.711 1.00 69.81 270 CYS A O 1
ATOM 2179 N N . THR A 1 271 ? 2.975 7.965 -3.076 1.00 62.81 271 THR A N 1
ATOM 2180 C CA . THR A 1 271 ? 1.979 8.528 -2.152 1.00 62.81 271 THR A CA 1
ATOM 2181 C C . THR A 1 271 ? 2.298 8.064 -0.725 1.00 62.81 271 THR A C 1
ATOM 2183 O O . THR A 1 271 ? 3.158 7.198 -0.508 1.00 62.81 271 THR A O 1
ATOM 2186 N N . GLY A 1 272 ? 1.612 8.650 0.253 1.00 58.16 272 GLY A N 1
ATOM 2187 C CA . GLY A 1 272 ? 1.858 8.433 1.676 1.00 58.16 272 GLY A CA 1
ATOM 2188 C C . GLY A 1 272 ? 2.659 9.564 2.320 1.00 58.16 272 GLY A C 1
ATOM 2189 O O . GLY A 1 272 ? 3.139 10.479 1.650 1.00 58.16 272 GLY A O 1
ATOM 2190 N N . TYR A 1 273 ? 2.761 9.511 3.646 1.00 48.75 273 TYR A N 1
ATOM 2191 C CA . TYR A 1 273 ? 3.345 10.588 4.438 1.00 48.75 273 TYR A CA 1
ATOM 2192 C C . TYR A 1 273 ? 4.878 10.639 4.310 1.00 48.75 273 TYR A C 1
ATOM 2194 O O . TYR A 1 273 ? 5.533 9.594 4.392 1.00 48.75 273 TYR A O 1
ATOM 2202 N N . PRO A 1 274 ? 5.470 11.834 4.131 1.00 43.53 274 PRO A N 1
ATOM 2203 C CA . PRO A 1 274 ? 6.920 11.999 4.131 1.00 43.53 274 PRO A CA 1
ATOM 2204 C C . PRO A 1 274 ? 7.498 11.687 5.522 1.00 43.53 274 PRO A C 1
ATOM 2206 O O . PRO A 1 274 ? 6.880 11.987 6.544 1.00 43.53 274 PRO A O 1
ATOM 2209 N N . PHE A 1 275 ? 8.701 11.109 5.586 1.00 47.25 275 PHE A N 1
ATOM 2210 C CA . PHE A 1 275 ? 9.383 10.819 6.855 1.00 47.25 275 PHE A CA 1
ATOM 2211 C C . PHE A 1 275 ? 10.884 11.134 6.812 1.00 47.25 275 PHE A C 1
ATOM 2213 O O . PHE A 1 275 ? 11.520 11.123 5.757 1.00 47.25 275 PHE A O 1
ATOM 2220 N N . ASP A 1 276 ? 11.470 11.403 7.982 1.00 41.19 276 ASP A N 1
ATOM 2221 C CA . ASP A 1 276 ? 12.903 11.682 8.117 1.00 41.19 276 ASP A CA 1
ATOM 2222 C C . ASP A 1 276 ? 13.728 10.468 7.629 1.00 41.19 276 ASP A C 1
ATOM 2224 O O . ASP A 1 276 ? 13.620 9.367 8.170 1.00 41.19 276 ASP A O 1
ATOM 2228 N N . GLY A 1 277 ? 14.566 10.659 6.601 1.00 47.94 277 GLY A N 1
ATOM 2229 C CA . GLY A 1 277 ? 15.320 9.573 5.954 1.00 47.94 277 GLY A CA 1
ATOM 2230 C C . GLY A 1 277 ? 14.623 8.939 4.746 1.00 47.94 277 GLY A C 1
ATOM 2231 O O . GLY A 1 277 ? 14.999 7.838 4.340 1.00 47.94 277 GLY A O 1
ATOM 2232 N N . ASP A 1 278 ? 13.627 9.619 4.171 1.00 45.16 278 ASP A N 1
ATOM 2233 C CA . ASP A 1 278 ? 12.954 9.191 2.949 1.00 45.16 278 ASP A CA 1
ATOM 2234 C C . ASP A 1 278 ? 13.960 8.843 1.830 1.00 45.16 278 ASP A C 1
ATOM 2236 O O . ASP A 1 278 ? 14.828 9.635 1.444 1.00 45.16 278 ASP A O 1
ATOM 2240 N N . ILE A 1 279 ? 13.805 7.639 1.266 1.00 47.94 279 ILE A N 1
ATOM 2241 C CA . ILE A 1 279 ? 14.573 7.108 0.131 1.00 47.94 279 ILE A CA 1
ATOM 2242 C C . ILE A 1 279 ? 14.540 8.070 -1.072 1.00 47.94 279 ILE A C 1
ATOM 2244 O O . ILE A 1 279 ? 15.416 8.002 -1.927 1.00 47.94 279 ILE A O 1
ATOM 2248 N N . GLN A 1 280 ? 13.569 8.986 -1.156 1.00 48.78 280 GLN A N 1
ATOM 2249 C CA . GLN A 1 280 ? 13.486 9.975 -2.235 1.00 48.78 280 GLN A CA 1
ATOM 2250 C C . GLN A 1 280 ? 14.740 10.861 -2.331 1.00 48.78 280 GLN A C 1
ATOM 2252 O O . GLN A 1 280 ? 15.246 11.059 -3.433 1.00 48.78 280 GLN A O 1
ATOM 2257 N N . ALA A 1 281 ? 15.332 11.249 -1.194 1.00 44.47 281 ALA A N 1
ATOM 2258 C CA . ALA A 1 281 ? 16.602 11.977 -1.174 1.00 44.47 281 ALA A CA 1
ATOM 2259 C C . ALA A 1 281 ? 17.768 11.150 -1.752 1.00 44.47 281 ALA A C 1
ATOM 2261 O O . ALA A 1 281 ? 18.732 11.710 -2.255 1.00 44.47 281 ALA A O 1
ATOM 2262 N N . HIS A 1 282 ? 17.685 9.816 -1.707 1.00 45.69 282 HIS A N 1
ATOM 2263 C CA . HIS A 1 282 ? 18.693 8.919 -2.285 1.00 45.69 282 HIS A CA 1
ATOM 2264 C C . HIS A 1 282 ? 18.378 8.563 -3.748 1.00 45.69 282 HIS A C 1
ATOM 2266 O O . HIS A 1 282 ? 19.298 8.409 -4.543 1.00 45.69 282 HIS A O 1
ATOM 2272 N N . ILE A 1 283 ? 17.099 8.483 -4.137 1.00 42.75 283 ILE A N 1
ATOM 2273 C CA . ILE A 1 283 ? 16.668 8.261 -5.528 1.00 42.75 283 ILE A CA 1
ATOM 2274 C C . ILE A 1 283 ? 17.022 9.464 -6.410 1.00 42.75 283 ILE A C 1
ATOM 2276 O O . ILE A 1 283 ? 17.500 9.263 -7.524 1.00 42.75 283 ILE A O 1
ATOM 2280 N N . GLU A 1 284 ? 16.863 10.701 -5.930 1.00 40.91 284 GLU A N 1
ATOM 2281 C CA . GLU A 1 284 ? 17.276 11.902 -6.677 1.00 40.91 284 GLU A CA 1
ATOM 2282 C C . GLU A 1 284 ? 18.797 11.940 -6.919 1.00 40.91 284 GLU A C 1
ATOM 2284 O O . GLU A 1 284 ? 19.241 12.301 -8.009 1.00 40.91 284 GLU A O 1
ATOM 2289 N N . ILE A 1 285 ? 19.594 11.445 -5.964 1.00 37.56 285 ILE A N 1
ATOM 2290 C CA . ILE A 1 285 ? 21.053 11.273 -6.104 1.00 37.56 285 ILE A CA 1
ATOM 2291 C C . ILE A 1 285 ? 21.411 10.177 -7.130 1.00 37.56 285 ILE A C 1
ATOM 2293 O O . ILE A 1 285 ? 22.464 10.238 -7.750 1.00 37.56 285 ILE A O 1
ATOM 2297 N N . ILE A 1 286 ? 20.552 9.173 -7.337 1.00 36.84 286 ILE A N 1
ATOM 2298 C CA . ILE A 1 286 ? 20.761 8.077 -8.311 1.00 36.84 286 ILE A CA 1
ATOM 2299 C C . ILE A 1 286 ? 20.232 8.444 -9.720 1.00 36.84 286 ILE A C 1
ATOM 2301 O O . ILE A 1 286 ? 20.530 7.764 -10.711 1.00 36.84 286 ILE A O 1
ATOM 2305 N N . SER A 1 287 ? 19.421 9.502 -9.809 1.00 34.16 287 SER A N 1
ATOM 2306 C CA . SER A 1 287 ? 18.792 10.001 -11.043 1.00 34.16 287 SER A CA 1
ATOM 2307 C C . SER A 1 287 ? 19.542 11.177 -11.683 1.00 34.16 287 SER A C 1
ATOM 2309 O O . SER A 1 287 ? 19.197 11.565 -12.800 1.00 34.16 287 SER A O 1
ATOM 2311 N N . SER A 1 288 ? 20.523 11.744 -10.971 1.00 32.09 288 SER A N 1
ATOM 2312 C CA . SER A 1 288 ? 21.460 12.774 -11.445 1.00 32.09 288 SER A CA 1
ATOM 2313 C C . SER A 1 288 ? 22.770 12.152 -11.922 1.00 32.09 288 SER A C 1
ATOM 2315 O O . SER A 1 288 ? 23.388 12.769 -12.817 1.00 32.09 288 SER A O 1
#

pLDDT: mean 71.18, std 17.4, range [25.33, 96.5]

Radius of gyration: 21.38 Å; chains: 1; bounding box: 63×61×54 Å

Organism: NCBI:txid588596

Secondary structure (DSSP, 8-state):
-------------TTEEEEEEE-SSS--EEEEEEGGGTHHHHHHT-SSEEEEEEEETTEEEEEEEETTTTTTTPPB-HHHHHHHHHHH-S---PPPBS-EEEEESSS---HHHHHHHTTPPP-PPPHHHHHHHHHHHHHHHHHHHHHHTTS-HHHHHHHHHHSPPEEEEEESS---SHHHHHHHHTT-SSEEEE-TTSPPB-GGG-SEEEEEGGGGGGB----HHHHHTS-EEEEESSHHHHHH-HHHHS-HHHHHHHHHHHHH-SEEEE-S---TT-THHHHHHHH-

Sequence (288 aa):
MEFSQNYNSQHHETGSYQGIFIPHSGKPQVITINIESNDIRRKLNCELSDHVTLWAKGYKLCLFCDDSAVDKNLPKNPITTRLISNLSGMDYKEVIQGNILLLDDEKKLTIKDLSSLMKVTVDAPNIKDVATCILANFYQLIELRKTFHNFSSLGVNFLRSLSKSCLIHIVCREVTGKESLSQYKRYHRRACYLREDMESVAPEEWDLIIVQIKNLHRIKIAELEESLGQNLDVMIDEKEAVLRDESIINNEKNRNTFCRLILTANKVKCTGYPFDGDIQAHIEIISS